Protein AF-A0A925IR02-F1 (afdb_monomer)

Secondary structure (DSSP, 8-state):
----HHHHHHHHHHTTTS-HHHHHHHTT-EEE-TTS-EEE-HHHHHHHHHHHTT--------------S-----S-----TTS-----HHHHHHTTPPTT--EEEEEETTEEEEEE-SSS----HHHHTTS-HHHHHHHHH-PPPHHHHHHHHHHHHHHHTT---HHHHHHHHHHHHHHHHHHHHHHHHHHHHHHTTTT-----

pLDDT: mean 74.61, std 14.13, range [31.5, 94.44]

Solvent-accessible surface area (backbone atoms only — not comparable to full-atom values): 12811 Å² total; per-residue (Å²): 125,60,60,58,45,70,63,39,53,51,52,48,65,78,44,69,87,55,55,70,64,56,50,19,49,74,41,38,29,58,46,72,45,100,84,68,51,79,43,69,40,46,69,64,37,52,52,45,53,37,54,48,69,66,57,79,73,88,66,77,81,68,79,68,66,78,66,70,94,58,84,73,85,64,98,69,86,72,70,42,98,86,70,50,79,80,84,55,71,69,59,42,54,74,71,65,62,58,89,92,67,50,64,46,79,44,82,52,100,90,46,80,44,78,42,74,46,90,72,82,83,81,82,50,83,69,50,68,74,68,49,52,74,66,58,44,52,47,57,64,64,58,70,75,63,68,72,59,53,56,49,47,51,54,48,53,53,37,52,76,65,78,68,61,49,77,69,56,49,53,52,44,50,52,50,50,54,51,49,55,47,51,53,50,49,35,52,50,44,49,53,46,38,54,73,71,60,69,77,78,87,84,86,131

Sequence (204 aa):
MPLHAKDLLELVRQHSGKSVKQLAQLAGYTTTTKTGQKRVKVLAFQSAVLAAKKITFKVKEEETQRSLRGRKADYHIQVQQNGNLLIGATYTRQMGLLPCMEFEIQLRRKTIKLIQVESMSQLHDADVANLNDEELIQLTKSTFNPKEDDRLHELLDKKNTDHLQDEEFAELKILLEEYDKGMLQKSKALAEKHKRGLSQVATA

Structure (mmCIF, N/CA/C/O backbone):
data_AF-A0A925IR02-F1
#
_entry.id   AF-A0A925IR02-F1
#
loop_
_atom_site.group_PDB
_atom_site.id
_atom_site.type_symbol
_atom_site.label_atom_id
_atom_site.label_alt_id
_atom_site.label_comp_id
_atom_site.label_asym_id
_atom_site.label_entity_id
_atom_site.label_seq_id
_atom_site.pdbx_PDB_ins_code
_atom_site.Cartn_x
_atom_site.Cartn_y
_atom_site.Cartn_z
_atom_site.occupancy
_atom_site.B_iso_or_equiv
_atom_site.auth_seq_id
_atom_site.auth_comp_id
_atom_site.auth_asym_id
_atom_site.auth_atom_id
_atom_site.pdbx_PDB_model_num
ATOM 1 N N . MET A 1 1 ? -23.671 -19.069 23.538 1.00 66.38 1 MET A N 1
ATOM 2 C CA . MET A 1 1 ? -24.777 -18.427 22.794 1.00 66.38 1 MET A CA 1
ATOM 3 C C . MET A 1 1 ? -25.302 -17.275 23.648 1.00 66.38 1 MET A C 1
ATOM 5 O O . MET A 1 1 ? -25.305 -17.451 24.862 1.00 66.38 1 MET A O 1
ATOM 9 N N . PRO A 1 2 ? -25.630 -16.101 23.080 1.00 81.69 2 PRO A N 1
ATOM 10 C CA . PRO A 1 2 ? -26.172 -14.983 23.854 1.00 81.69 2 PRO A CA 1
ATOM 11 C C . PRO A 1 2 ? -27.606 -15.263 24.339 1.00 81.69 2 PRO A C 1
ATOM 13 O O . PRO A 1 2 ? -28.351 -15.977 23.672 1.00 81.69 2 PRO A O 1
ATOM 16 N N . LEU A 1 3 ? -27.976 -14.712 25.498 1.00 83.56 3 LEU A N 1
ATOM 17 C CA . LEU A 1 3 ? -29.326 -14.828 26.070 1.00 83.56 3 LEU A CA 1
ATOM 18 C C . LEU A 1 3 ? -30.291 -13.824 25.432 1.00 83.56 3 LEU A C 1
ATOM 20 O O . LEU A 1 3 ? -29.902 -12.699 25.124 1.00 83.56 3 LEU A O 1
ATOM 24 N N . HIS A 1 4 ? -31.563 -14.200 25.296 1.00 82.25 4 HIS A N 1
ATOM 25 C CA . HIS A 1 4 ? -32.578 -13.387 24.626 1.00 82.25 4 HIS A CA 1
ATOM 26 C C . HIS A 1 4 ? -33.870 -13.260 25.448 1.00 82.25 4 HIS A C 1
ATOM 28 O O . HIS A 1 4 ? -34.155 -14.068 26.325 1.00 82.25 4 HIS A O 1
ATOM 34 N N . ALA A 1 5 ? -34.667 -12.232 25.137 1.00 80.75 5 ALA A N 1
ATOM 35 C CA . ALA A 1 5 ? -36.028 -12.038 25.641 1.00 80.75 5 ALA A CA 1
ATOM 36 C C . ALA A 1 5 ? -36.164 -12.152 27.177 1.00 80.75 5 ALA A C 1
ATOM 38 O O . ALA A 1 5 ? -35.591 -11.342 27.907 1.00 80.75 5 ALA A O 1
ATOM 39 N N . LYS A 1 6 ? -36.963 -13.108 27.667 1.00 81.00 6 LYS A N 1
ATOM 40 C CA . LYS A 1 6 ? -37.307 -13.249 29.090 1.00 81.00 6 LYS A CA 1
ATOM 41 C C . LYS A 1 6 ? -36.086 -13.595 29.946 1.00 81.00 6 LYS A C 1
ATOM 43 O O . LYS A 1 6 ? -35.879 -12.944 30.966 1.00 81.00 6 LYS A O 1
ATOM 48 N N . ASP A 1 7 ? -35.235 -14.500 29.472 1.00 84.19 7 ASP A N 1
ATOM 49 C CA . ASP A 1 7 ? -34.036 -14.961 30.187 1.00 84.19 7 ASP A CA 1
ATOM 50 C C . ASP A 1 7 ? -33.027 -13.820 30.387 1.00 84.19 7 ASP A C 1
ATOM 52 O O . ASP A 1 7 ? -32.372 -13.697 31.422 1.00 84.19 7 ASP A O 1
ATOM 56 N N . LEU A 1 8 ? -32.944 -12.919 29.401 1.00 84.94 8 LEU A N 1
ATOM 57 C CA . LEU A 1 8 ? -32.105 -11.727 29.476 1.00 84.94 8 LEU A CA 1
ATOM 58 C C . LEU A 1 8 ? -32.613 -10.738 30.538 1.00 84.94 8 LEU A C 1
ATOM 60 O O . LEU A 1 8 ? -31.815 -10.152 31.270 1.00 84.94 8 LEU A O 1
ATOM 64 N N . LEU A 1 9 ? -33.932 -10.546 30.633 1.00 84.38 9 LEU A N 1
ATOM 65 C CA . LEU A 1 9 ? -34.543 -9.654 31.624 1.00 84.38 9 LEU A CA 1
ATOM 66 C C . LEU A 1 9 ? -34.408 -10.199 33.042 1.00 84.38 9 LEU A C 1
ATOM 68 O O . LEU A 1 9 ? -34.162 -9.426 33.968 1.00 84.38 9 LEU A O 1
ATOM 72 N N . GLU A 1 10 ? -34.544 -11.512 33.206 1.00 87.94 10 GLU A N 1
ATOM 73 C CA . GLU A 1 10 ? -34.362 -12.174 34.490 1.00 87.94 10 GLU A CA 1
ATOM 74 C C . GLU A 1 10 ? -32.921 -12.025 34.988 1.00 87.94 10 GLU A C 1
ATOM 76 O O . GLU A 1 10 ? -32.708 -11.579 36.116 1.00 87.94 10 GLU A O 1
ATOM 81 N N . LEU A 1 11 ? -31.932 -12.254 34.119 1.00 84.19 11 LEU A N 1
ATOM 82 C CA . LEU A 1 11 ? -30.520 -12.066 34.456 1.00 84.19 11 LEU A CA 1
ATOM 83 C C . LEU A 1 11 ? -30.197 -10.609 34.823 1.00 84.19 11 LEU A C 1
ATOM 85 O O . LEU A 1 11 ? -29.484 -10.353 35.793 1.00 84.19 11 LEU A O 1
ATOM 89 N N . VAL A 1 12 ? -30.745 -9.636 34.087 1.00 84.88 12 VAL A N 1
ATOM 90 C CA . VAL A 1 12 ? -30.583 -8.203 34.403 1.00 84.88 12 VAL A CA 1
ATOM 91 C C . VAL A 1 12 ? -31.203 -7.868 35.761 1.00 84.88 12 VAL A C 1
ATOM 93 O O . VAL A 1 12 ? -30.622 -7.098 36.525 1.00 84.88 12 VAL A O 1
ATOM 96 N N . ARG A 1 13 ? -32.359 -8.460 36.087 1.00 84.75 13 ARG A N 1
ATOM 97 C CA . ARG A 1 13 ? -33.044 -8.249 37.367 1.00 84.75 13 ARG A CA 1
ATOM 98 C C . ARG A 1 13 ? -32.274 -8.862 38.537 1.00 84.75 13 ARG A C 1
ATOM 100 O O . ARG A 1 13 ? -32.164 -8.226 39.579 1.00 84.75 13 ARG A O 1
ATOM 107 N N . GLN A 1 14 ? -31.717 -10.058 38.358 1.00 87.38 14 GLN A N 1
ATOM 108 C CA . GLN A 1 14 ? -30.911 -10.749 39.370 1.00 87.38 14 GLN A CA 1
ATOM 109 C C . GLN A 1 14 ? -29.562 -10.058 39.632 1.00 87.38 14 GLN A C 1
ATOM 111 O O . GLN A 1 14 ? -28.937 -10.290 40.667 1.00 87.38 14 GLN A O 1
ATOM 116 N N . HIS A 1 15 ? -29.072 -9.237 38.700 1.00 85.06 15 HIS A N 1
ATOM 117 C CA . HIS A 1 15 ? -27.736 -8.635 38.747 1.00 85.06 15 HIS A CA 1
ATOM 118 C C . HIS A 1 15 ? -27.749 -7.106 38.565 1.00 85.06 15 HIS A C 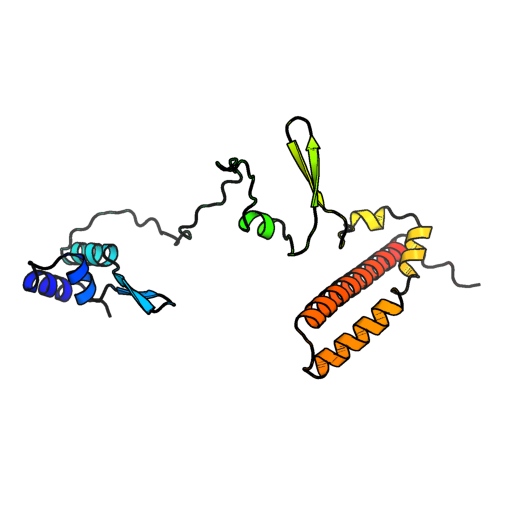1
ATOM 120 O O . HIS A 1 15 ? -26.829 -6.534 37.978 1.00 85.06 15 HIS A O 1
ATOM 126 N N . SER A 1 16 ? -28.764 -6.430 39.107 1.00 74.50 16 SER A N 1
ATOM 127 C CA . SER A 1 16 ? -28.982 -4.980 38.967 1.00 74.50 16 SER A CA 1
ATOM 128 C C . SER A 1 16 ? -27.843 -4.083 39.484 1.00 74.50 16 SER A C 1
ATOM 130 O O . SER A 1 16 ? -27.760 -2.927 39.082 1.00 74.50 16 SER A O 1
ATOM 132 N N . GLY A 1 17 ? -26.942 -4.601 40.328 1.00 79.31 17 GLY A N 1
ATOM 133 C CA . GLY A 1 17 ? -25.765 -3.878 40.833 1.00 79.31 17 GLY A CA 1
ATOM 134 C C . GLY A 1 17 ? -24.505 -3.953 39.956 1.00 79.31 17 GLY A C 1
ATOM 135 O O . GLY A 1 17 ? -23.498 -3.336 40.293 1.00 79.31 17 GLY A O 1
ATOM 136 N N . LYS A 1 18 ? -24.507 -4.721 38.855 1.00 86.38 18 LYS A N 1
ATOM 137 C CA . LYS A 1 18 ? -23.335 -4.872 37.967 1.00 86.38 18 LYS A CA 1
ATOM 138 C C . LYS A 1 18 ? -23.342 -3.832 36.844 1.00 86.38 18 LYS A C 1
ATOM 140 O O . LYS A 1 18 ? -24.391 -3.407 36.368 1.00 86.38 18 LYS A O 1
ATOM 145 N N . SER A 1 19 ? -22.157 -3.467 36.352 1.00 86.62 19 SER A N 1
ATOM 146 C CA . SER A 1 19 ? -22.042 -2.561 35.202 1.00 86.62 19 SER A CA 1
ATOM 147 C C . SER A 1 19 ? -22.614 -3.190 33.924 1.00 86.62 19 SER A C 1
ATOM 149 O O . SER A 1 19 ? -22.556 -4.406 33.721 1.00 86.62 19 SER A O 1
ATOM 151 N N . VAL A 1 20 ? -23.087 -2.350 32.998 1.00 83.81 20 VAL A N 1
ATOM 152 C CA . VAL A 1 20 ? -23.655 -2.783 31.705 1.00 83.81 20 VAL A CA 1
ATOM 153 C C . VAL A 1 20 ? -22.696 -3.700 30.931 1.00 83.81 20 VAL A C 1
ATOM 155 O O . VAL A 1 20 ? -23.118 -4.671 30.306 1.00 83.81 20 VAL A O 1
ATOM 158 N N . LYS A 1 21 ? -21.384 -3.441 31.011 1.00 86.12 21 LYS A N 1
ATOM 159 C CA . LYS A 1 21 ? -20.346 -4.255 30.362 1.00 86.12 21 LYS A CA 1
ATOM 160 C C . LYS A 1 21 ? -20.231 -5.656 30.979 1.00 86.12 21 LYS A C 1
ATOM 162 O O . LYS A 1 21 ? -20.080 -6.626 30.242 1.00 86.12 21 LYS A O 1
ATOM 167 N N . GLN A 1 22 ? -20.325 -5.770 32.304 1.00 85.62 22 GLN A N 1
ATOM 168 C CA . GLN A 1 22 ? -20.287 -7.058 33.008 1.00 85.62 22 GLN A CA 1
ATOM 169 C C . GLN A 1 22 ? -21.554 -7.879 32.749 1.00 85.62 22 GLN A C 1
ATOM 171 O O . GLN A 1 22 ? -21.463 -9.081 32.509 1.00 85.62 22 GLN A O 1
ATOM 176 N N . LEU A 1 23 ? -22.722 -7.232 32.732 1.00 86.19 23 LEU A N 1
ATOM 177 C CA . LEU A 1 23 ? -23.987 -7.878 32.374 1.00 86.19 23 LEU A CA 1
ATOM 178 C C . LEU A 1 23 ? -23.962 -8.415 30.941 1.00 86.19 23 LEU A C 1
ATOM 180 O O . LEU A 1 23 ? -24.310 -9.569 30.715 1.00 86.19 23 LEU A O 1
ATOM 184 N N . ALA A 1 24 ? -23.463 -7.623 29.989 1.00 88.00 24 ALA A N 1
ATOM 185 C CA . ALA A 1 24 ? -23.299 -8.052 28.602 1.00 88.00 24 ALA A CA 1
ATOM 186 C C . ALA A 1 24 ? -22.339 -9.248 28.467 1.00 88.00 24 ALA A C 1
ATOM 188 O O . ALA A 1 24 ? -22.574 -10.148 27.661 1.00 88.00 24 ALA A O 1
ATOM 189 N N . GLN A 1 25 ? -21.272 -9.286 29.270 1.00 87.94 25 GLN A N 1
ATOM 190 C CA . GLN A 1 25 ? -20.338 -10.409 29.295 1.00 87.94 25 GLN A CA 1
ATOM 191 C C . GLN A 1 25 ? -20.984 -11.691 29.842 1.00 87.94 25 GLN A C 1
ATOM 193 O O . GLN A 1 25 ? -20.812 -12.747 29.238 1.00 87.94 25 GLN A O 1
ATOM 198 N N . LEU A 1 26 ? -21.756 -11.594 30.932 1.00 85.25 26 LEU A N 1
ATOM 199 C CA . LEU A 1 26 ? -22.503 -12.720 31.514 1.00 85.25 26 LEU A CA 1
ATOM 200 C C . LEU A 1 26 ? -23.604 -13.225 30.578 1.00 85.25 26 LEU A C 1
ATOM 202 O O . LEU A 1 26 ? -23.779 -14.427 30.424 1.00 85.25 26 LEU A O 1
ATOM 206 N N . ALA A 1 27 ? -24.286 -12.311 29.889 1.00 87.25 27 ALA A N 1
ATOM 207 C CA . ALA A 1 27 ? -25.324 -12.630 28.916 1.00 87.25 27 ALA A CA 1
ATOM 208 C C . ALA A 1 27 ? -24.782 -13.173 27.579 1.00 87.25 27 ALA A C 1
ATOM 210 O O . ALA A 1 27 ? -25.557 -13.405 26.654 1.00 87.25 27 ALA A O 1
ATOM 211 N N . GLY A 1 28 ? -23.463 -13.362 27.442 1.00 87.38 28 GLY A N 1
ATOM 212 C CA . GLY A 1 28 ? -22.852 -13.978 26.263 1.00 87.38 28 GLY A CA 1
ATOM 213 C C . GLY A 1 28 ? -22.650 -13.039 25.070 1.00 87.38 28 GLY A C 1
ATOM 214 O O . GLY A 1 28 ? -22.297 -13.502 23.985 1.00 87.38 28 GLY A O 1
ATOM 215 N N . TYR A 1 29 ? -22.797 -11.722 25.247 1.00 89.25 29 TYR A N 1
ATOM 216 C CA . TYR A 1 29 ? -22.558 -10.713 24.209 1.00 89.25 29 TYR A CA 1
ATOM 217 C C . TYR A 1 29 ? -21.068 -10.400 24.077 1.00 89.25 29 TYR A C 1
ATOM 219 O O . TYR A 1 29 ? -20.617 -9.271 24.281 1.00 89.25 29 TYR A O 1
ATOM 227 N N . THR A 1 30 ? -20.282 -11.412 23.721 1.00 88.12 30 THR A N 1
ATOM 228 C CA . THR A 1 30 ? -18.840 -11.277 23.505 1.00 88.12 30 THR A CA 1
ATOM 229 C C . THR A 1 30 ? -18.420 -11.830 22.150 1.00 88.12 30 THR A C 1
ATOM 231 O O . THR A 1 30 ? -19.107 -12.648 21.544 1.00 88.12 30 THR A O 1
ATOM 234 N N . THR A 1 31 ? -17.292 -11.345 21.647 1.00 86.06 31 THR A N 1
ATOM 235 C CA . THR A 1 31 ? -16.614 -11.887 20.470 1.00 86.06 31 THR A CA 1
ATOM 236 C C . THR A 1 31 ? -15.141 -12.037 20.750 1.00 86.06 31 THR A C 1
ATOM 238 O O . THR A 1 31 ? -14.526 -11.132 21.317 1.00 86.06 31 THR A O 1
ATOM 241 N N . THR A 1 32 ? -14.578 -13.141 20.286 1.00 84.69 32 THR A N 1
ATOM 242 C CA . THR A 1 32 ? -13.144 -13.405 20.332 1.00 84.69 32 THR A CA 1
ATOM 243 C C . THR A 1 32 ? -12.515 -12.905 19.035 1.00 84.69 32 THR A C 1
ATOM 245 O O . THR A 1 32 ? -12.986 -13.240 17.947 1.00 84.69 32 THR A O 1
ATOM 248 N N . THR A 1 33 ? -11.493 -12.055 19.125 1.00 79.12 33 THR A N 1
ATOM 249 C CA . THR A 1 33 ? -10.688 -11.672 17.955 1.00 79.12 33 THR A CA 1
ATOM 250 C C . THR A 1 33 ? -9.737 -12.804 17.567 1.00 79.12 33 THR A C 1
ATOM 252 O O . THR A 1 33 ? -9.462 -13.691 18.369 1.00 79.12 33 THR A O 1
ATOM 255 N N . LYS A 1 34 ? -9.160 -12.743 16.359 1.00 77.75 34 LYS A N 1
ATOM 256 C CA . LYS A 1 34 ? -8.105 -13.679 15.918 1.00 77.75 34 LYS A CA 1
ATOM 257 C C . LYS A 1 34 ? -6.895 -13.722 16.872 1.00 77.75 34 LYS A C 1
ATOM 259 O O . LYS A 1 34 ? -6.210 -14.727 16.944 1.00 77.75 34 LYS A O 1
ATOM 264 N N . THR A 1 35 ? -6.675 -12.648 17.633 1.00 76.50 35 THR A N 1
ATOM 265 C CA . THR A 1 35 ? -5.625 -12.506 18.657 1.00 76.50 35 THR A CA 1
ATOM 266 C C . THR A 1 35 ? -6.037 -12.993 20.055 1.00 76.50 35 THR A C 1
ATOM 268 O O . THR A 1 35 ? -5.331 -12.736 21.023 1.00 76.50 35 THR A O 1
ATOM 271 N N . GLY A 1 36 ? -7.206 -13.625 20.208 1.00 80.50 36 GLY A N 1
ATOM 272 C CA . GLY A 1 36 ? -7.684 -14.159 21.491 1.00 80.50 36 GLY A CA 1
ATOM 273 C C . GLY A 1 36 ? -8.273 -13.125 22.462 1.00 80.50 36 GLY A C 1
ATOM 274 O O . GLY A 1 36 ? -8.778 -13.494 23.522 1.00 80.50 36 GLY A O 1
ATOM 275 N N . GLN A 1 37 ? -8.284 -11.833 22.118 1.00 80.88 37 GLN A N 1
ATOM 276 C CA . GLN A 1 37 ? -8.867 -10.801 22.978 1.00 80.88 37 GLN A CA 1
ATOM 277 C C . GLN A 1 37 ? -10.402 -10.866 22.965 1.00 80.88 37 GLN A C 1
ATOM 279 O O . GLN A 1 37 ? -11.045 -10.821 21.910 1.00 80.88 37 GLN A O 1
ATOM 284 N N . LYS A 1 38 ? -11.008 -10.918 24.158 1.00 83.62 38 LYS A N 1
ATOM 285 C CA . LYS A 1 38 ? -12.467 -10.880 24.333 1.00 83.62 38 LYS A CA 1
ATOM 286 C C . LYS A 1 38 ? -12.977 -9.442 24.247 1.00 83.62 38 LYS A C 1
ATOM 288 O O . LYS A 1 38 ? -12.695 -8.614 25.109 1.00 83.62 38 LYS A O 1
ATOM 293 N N . ARG A 1 39 ? -13.782 -9.150 23.224 1.00 85.06 39 ARG A N 1
ATOM 294 C CA . ARG A 1 39 ? -14.503 -7.877 23.071 1.00 85.06 39 ARG A CA 1
ATOM 295 C C . ARG A 1 39 ? -15.959 -8.050 23.471 1.00 85.06 39 ARG A C 1
ATOM 297 O O . ARG A 1 39 ? -16.609 -8.989 23.026 1.00 85.06 39 ARG A O 1
ATOM 304 N N . VAL A 1 40 ? -16.478 -7.131 24.278 1.00 88.38 40 VAL A N 1
ATOM 305 C CA . VAL A 1 40 ? -17.884 -7.136 24.705 1.00 88.38 40 VAL A CA 1
ATOM 306 C C . VAL A 1 40 ? -18.711 -6.281 23.744 1.00 88.38 40 VAL A C 1
ATOM 308 O O . VAL A 1 40 ? -18.396 -5.114 23.514 1.00 88.38 40 VAL A O 1
ATOM 311 N N . LYS A 1 41 ? -19.787 -6.843 23.193 1.00 88.56 41 LYS A N 1
ATOM 312 C CA . LYS A 1 41 ? -20.740 -6.163 22.306 1.00 88.56 41 LYS A CA 1
ATOM 313 C C . LYS A 1 41 ? -21.835 -5.465 23.122 1.00 88.56 41 LYS A C 1
ATOM 315 O O . LYS A 1 41 ? -22.991 -5.877 23.105 1.00 88.56 41 LYS A O 1
ATOM 320 N N . VAL A 1 42 ? -21.469 -4.391 23.824 1.00 85.50 42 VAL A N 1
ATOM 321 C CA . VAL A 1 42 ? -22.376 -3.658 24.734 1.00 85.50 42 VAL A CA 1
ATOM 322 C C . VAL A 1 42 ? -23.633 -3.142 24.021 1.00 85.50 42 VAL A C 1
ATOM 324 O O . VAL A 1 42 ? -24.733 -3.301 24.539 1.00 85.50 42 VAL A O 1
ATOM 327 N N . LEU A 1 43 ? -23.490 -2.601 22.807 1.00 86.12 43 LEU A N 1
ATOM 328 C CA . LEU A 1 43 ? -24.620 -2.072 22.036 1.00 86.12 43 LEU A CA 1
ATOM 329 C C . LEU A 1 43 ? -25.636 -3.165 21.656 1.00 86.12 43 LEU A C 1
ATOM 331 O O . LEU A 1 43 ? -26.838 -2.946 21.746 1.00 86.12 43 LEU A O 1
ATOM 335 N N . ALA A 1 44 ? -25.153 -4.357 21.287 1.00 84.50 44 ALA A N 1
ATOM 336 C CA . ALA A 1 44 ? -26.013 -5.492 20.942 1.00 84.50 44 ALA A CA 1
ATOM 337 C C . ALA A 1 44 ? -26.750 -6.059 22.167 1.00 84.50 44 ALA A C 1
ATOM 339 O O . ALA A 1 44 ? -27.873 -6.540 22.048 1.00 84.50 44 ALA A O 1
ATOM 340 N N . PHE A 1 45 ? -26.129 -5.991 23.347 1.00 88.88 45 PHE A N 1
ATOM 341 C CA . PHE A 1 45 ? -26.792 -6.326 24.606 1.00 88.88 45 PHE A CA 1
ATOM 342 C C . PHE A 1 45 ? -27.898 -5.315 24.934 1.00 88.88 45 PHE A C 1
ATOM 344 O O . PHE A 1 45 ? -29.025 -5.704 25.228 1.00 88.88 45 PHE A O 1
ATOM 351 N N . GLN A 1 46 ? -27.609 -4.014 24.838 1.00 85.56 46 GLN A N 1
ATOM 352 C CA . GLN A 1 46 ? -28.589 -2.961 25.114 1.00 85.56 46 GLN A CA 1
ATOM 353 C C . GLN A 1 46 ? -29.791 -3.026 24.165 1.00 85.56 46 GLN A C 1
ATOM 355 O O . GLN A 1 46 ? -30.927 -2.943 24.630 1.00 85.56 46 GLN A O 1
ATOM 360 N N . SER A 1 47 ? -29.571 -3.239 22.863 1.00 84.38 47 SER A N 1
ATOM 361 C CA . SER A 1 47 ? -30.670 -3.402 21.904 1.00 84.38 47 SER A CA 1
ATOM 362 C C . SER A 1 47 ? -31.531 -4.627 22.217 1.00 84.38 47 SER A C 1
ATOM 364 O O . SER A 1 47 ? -32.755 -4.546 22.145 1.00 84.38 47 SER A O 1
ATOM 366 N N . ALA A 1 48 ? -30.924 -5.736 22.645 1.00 86.06 48 ALA A N 1
ATOM 367 C CA . ALA A 1 48 ? -31.658 -6.929 23.044 1.00 86.06 48 ALA A CA 1
ATOM 368 C C . ALA A 1 48 ? -32.485 -6.726 24.324 1.00 86.06 48 ALA A C 1
ATOM 370 O O . ALA A 1 48 ? -33.611 -7.214 24.399 1.00 86.06 48 ALA A O 1
ATOM 371 N N . VAL A 1 49 ? -31.978 -5.968 25.305 1.00 85.56 49 VAL A N 1
ATOM 372 C CA . VAL A 1 49 ? -32.749 -5.591 26.505 1.00 85.56 49 VAL A CA 1
ATOM 373 C C . VAL A 1 49 ? -33.933 -4.691 26.135 1.00 85.56 49 VAL A C 1
ATOM 375 O O . VAL A 1 49 ? -35.031 -4.885 26.654 1.00 85.56 49 VAL A O 1
ATOM 378 N N . LEU A 1 50 ? -33.742 -3.731 25.225 1.00 85.19 50 LEU A N 1
ATOM 379 C CA . LEU A 1 50 ? -34.818 -2.858 24.737 1.00 85.19 50 LEU A CA 1
ATOM 380 C C . LEU A 1 50 ? -35.898 -3.648 23.985 1.00 85.19 50 LEU A C 1
ATOM 382 O O . LEU A 1 50 ? -37.087 -3.481 24.265 1.00 85.19 50 LEU A O 1
ATOM 386 N N . ALA A 1 51 ? -35.485 -4.563 23.103 1.00 82.56 51 ALA A N 1
ATOM 387 C CA . ALA A 1 51 ? -36.384 -5.460 22.384 1.00 82.56 51 ALA A CA 1
ATOM 388 C C . ALA A 1 51 ? -37.167 -6.371 23.345 1.00 82.56 51 ALA A C 1
ATOM 390 O O . ALA A 1 51 ? -38.382 -6.515 23.215 1.00 82.56 51 ALA A O 1
ATOM 391 N N . ALA A 1 52 ? -36.500 -6.924 24.363 1.00 82.94 52 ALA A N 1
ATOM 392 C CA . ALA A 1 52 ? -37.138 -7.753 25.384 1.00 82.94 52 ALA A CA 1
ATOM 393 C C . ALA A 1 52 ? -38.179 -6.978 26.211 1.00 82.94 52 ALA A C 1
ATOM 395 O O . ALA A 1 52 ? -39.222 -7.529 26.563 1.00 82.94 52 ALA A O 1
ATOM 396 N N . LYS A 1 53 ? -37.939 -5.686 26.475 1.00 82.06 53 LYS A N 1
ATOM 397 C CA . LYS A 1 53 ? -38.899 -4.786 27.139 1.00 82.06 53 LYS A CA 1
ATOM 398 C C . LYS A 1 53 ? -40.053 -4.333 26.235 1.00 82.06 53 LYS A C 1
ATOM 400 O O . LYS A 1 53 ? -40.877 -3.544 26.687 1.00 82.06 53 LYS A O 1
ATOM 405 N N . LYS A 1 54 ? -40.131 -4.814 24.987 1.00 74.81 54 LYS A N 1
ATOM 406 C CA . LYS A 1 54 ? -41.115 -4.391 23.973 1.00 74.81 54 LYS A CA 1
ATOM 407 C C . LYS A 1 54 ? -41.113 -2.876 23.721 1.00 74.81 54 LYS A C 1
ATOM 409 O O . LYS A 1 54 ? -42.121 -2.317 23.304 1.00 74.81 54 LYS A O 1
ATOM 414 N N . ILE A 1 55 ? -39.983 -2.207 23.961 1.00 66.94 55 ILE A N 1
ATOM 415 C CA . ILE A 1 55 ? -39.819 -0.791 23.626 1.00 66.94 55 ILE A CA 1
ATOM 416 C C . ILE A 1 55 ? -39.424 -0.745 22.153 1.00 66.94 55 ILE A C 1
ATOM 418 O O . ILE A 1 55 ? -38.254 -0.883 21.795 1.00 66.94 55 ILE A O 1
ATOM 422 N N . THR A 1 56 ? -40.425 -0.640 21.283 1.00 53.78 56 THR A N 1
ATOM 423 C CA . THR A 1 56 ? -40.222 -0.580 19.837 1.00 53.78 56 THR A CA 1
ATOM 424 C C . THR A 1 56 ? -39.881 0.852 19.444 1.00 53.78 56 THR A C 1
ATOM 426 O O . THR A 1 56 ? -40.756 1.709 19.339 1.00 53.78 56 THR A O 1
ATOM 429 N N . PHE A 1 57 ? -38.604 1.131 19.199 1.00 56.38 57 PHE A N 1
ATOM 430 C CA . PHE A 1 57 ? -38.248 2.298 18.403 1.00 56.38 57 PHE A CA 1
ATOM 431 C C . PHE A 1 57 ? -38.507 1.931 16.943 1.00 56.38 57 PHE A C 1
ATOM 433 O O . PHE A 1 57 ? -37.891 0.996 16.434 1.00 56.38 57 PHE A O 1
ATOM 440 N N . LYS A 1 58 ? -39.427 2.637 16.271 1.00 48.31 58 LYS A N 1
ATOM 441 C CA . LYS A 1 58 ? -39.563 2.590 14.807 1.00 48.31 58 LYS A CA 1
ATOM 442 C C . LYS A 1 58 ? -38.329 3.246 14.184 1.00 48.31 58 LYS A C 1
ATOM 444 O O . LYS A 1 58 ? -38.394 4.354 13.663 1.00 48.31 58 LYS A O 1
ATOM 449 N N . VAL A 1 59 ? -37.182 2.589 14.291 1.00 51.78 59 VAL A N 1
ATOM 450 C CA . VAL A 1 59 ? -36.047 2.883 13.429 1.00 51.78 59 VAL A CA 1
ATOM 451 C C . VAL A 1 59 ? -36.437 2.250 12.106 1.00 51.78 59 VAL A C 1
ATOM 453 O O . VAL A 1 59 ? -36.649 1.040 12.058 1.00 51.78 59 VAL A O 1
ATOM 456 N N . LYS A 1 60 ? -36.647 3.070 11.069 1.00 47.88 60 LYS A N 1
ATOM 457 C CA . LYS A 1 60 ? -36.740 2.563 9.699 1.00 47.88 60 LYS A CA 1
ATOM 458 C C . LYS A 1 60 ? -35.582 1.588 9.535 1.00 47.88 60 LYS A C 1
ATOM 460 O O . LYS A 1 60 ? -34.441 1.969 9.787 1.00 47.88 60 LYS A O 1
ATOM 465 N N . GLU A 1 61 ? -35.892 0.343 9.202 1.00 47.03 61 GLU A N 1
ATOM 466 C CA . GLU A 1 61 ? -34.904 -0.622 8.747 1.00 47.03 61 GLU A CA 1
ATOM 467 C C . GLU A 1 61 ? -34.353 -0.076 7.430 1.00 47.03 61 GLU A C 1
ATOM 469 O O . GLU A 1 61 ? -34.763 -0.457 6.341 1.00 47.03 61 GLU A O 1
ATOM 474 N N . GLU A 1 62 ? -33.453 0.900 7.519 1.00 44.44 62 GLU A N 1
ATOM 475 C CA . GLU A 1 62 ? -32.440 1.035 6.502 1.00 44.44 62 GLU A CA 1
ATOM 476 C C . GLU A 1 62 ? -31.676 -0.266 6.611 1.00 44.44 62 GLU A C 1
ATOM 478 O O . GLU A 1 62 ? -30.987 -0.510 7.610 1.00 44.44 62 GLU A O 1
ATOM 483 N N . GLU A 1 63 ? -31.899 -1.134 5.623 1.00 41.84 63 GLU A N 1
ATOM 484 C CA . GLU A 1 63 ? -31.006 -2.215 5.272 1.00 41.84 63 GLU A CA 1
ATOM 485 C C . GLU A 1 63 ? -29.606 -1.637 5.331 1.00 41.84 63 GLU A C 1
ATOM 487 O O . GLU A 1 63 ? -29.079 -1.050 4.386 1.00 41.84 63 GLU A O 1
ATOM 492 N N . THR A 1 64 ? -28.989 -1.781 6.496 1.00 43.19 64 THR A N 1
ATOM 493 C CA . THR A 1 64 ? -27.579 -1.562 6.648 1.00 43.19 64 THR A CA 1
ATOM 494 C C . THR A 1 64 ? -27.013 -2.813 6.006 1.00 43.19 64 THR A C 1
ATOM 496 O O . THR A 1 64 ? -26.557 -3.742 6.678 1.00 43.19 64 THR A O 1
ATOM 499 N N . GLN A 1 65 ? -27.034 -2.829 4.661 1.00 44.09 65 GLN A N 1
ATOM 500 C CA . GLN A 1 65 ? -25.892 -3.292 3.907 1.00 44.09 65 GLN A CA 1
ATOM 501 C C . GLN A 1 65 ? -24.729 -2.856 4.762 1.00 44.09 65 GLN A C 1
ATOM 503 O O . GLN A 1 65 ? -24.608 -1.671 5.082 1.00 44.09 65 GLN A O 1
ATOM 508 N N . ARG A 1 66 ? -24.009 -3.840 5.296 1.00 48.31 66 ARG A N 1
ATOM 509 C CA . ARG A 1 66 ? -22.814 -3.622 6.088 1.00 48.31 66 ARG A CA 1
ATOM 510 C C . ARG A 1 66 ? -21.847 -2.926 5.145 1.00 48.31 66 ARG A C 1
ATOM 512 O O . ARG A 1 66 ? -20.955 -3.567 4.603 1.00 48.31 66 ARG A O 1
ATOM 519 N N . SER A 1 67 ? -22.064 -1.635 4.900 1.00 47.91 67 SER A N 1
ATOM 520 C CA . SER A 1 67 ? -21.132 -0.745 4.271 1.00 47.91 67 SER A CA 1
ATOM 521 C C . SER A 1 67 ? -19.967 -0.900 5.202 1.00 47.91 67 SER A C 1
ATOM 523 O O . SER A 1 67 ? -20.062 -0.540 6.384 1.00 47.91 67 SER A O 1
ATOM 525 N N . LEU A 1 68 ? -18.959 -1.623 4.720 1.00 52.84 68 LEU A N 1
ATOM 526 C CA . LEU A 1 68 ? -17.689 -1.756 5.384 1.00 52.84 68 LEU A CA 1
ATOM 527 C C . LEU A 1 68 ? -17.428 -0.390 5.989 1.00 52.84 68 LEU A C 1
ATOM 529 O O . LEU A 1 68 ? -17.399 0.603 5.264 1.00 52.84 68 LEU A O 1
ATOM 533 N N . ARG A 1 69 ? -17.405 -0.337 7.324 1.00 53.28 69 ARG A N 1
ATOM 534 C CA . ARG A 1 69 ? -17.164 0.870 8.115 1.00 53.28 69 ARG A CA 1
ATOM 535 C C . ARG A 1 69 ? -15.696 1.248 7.923 1.00 53.28 69 ARG A C 1
ATOM 537 O O . ARG A 1 69 ? -14.893 1.229 8.847 1.00 53.28 69 ARG A O 1
ATOM 544 N N . GLY A 1 70 ? -15.336 1.452 6.673 1.00 59.12 70 GLY A N 1
ATOM 545 C CA . GLY A 1 70 ? -14.079 1.913 6.170 1.00 59.12 70 GLY A CA 1
ATOM 546 C C . GLY A 1 70 ? -14.318 3.339 5.731 1.00 59.12 70 GLY A C 1
ATOM 547 O O . GLY A 1 70 ? -15.357 3.679 5.164 1.00 59.12 70 GLY A O 1
ATOM 548 N N . ARG A 1 71 ? -13.345 4.181 6.041 1.00 62.09 71 ARG A N 1
ATOM 549 C CA . ARG A 1 71 ? -13.230 5.486 5.411 1.00 62.09 71 ARG A CA 1
ATOM 550 C C . ARG A 1 71 ? -13.173 5.219 3.907 1.00 62.09 71 ARG A C 1
ATOM 552 O O . ARG A 1 71 ? -12.349 4.411 3.475 1.00 62.09 71 ARG A O 1
ATOM 559 N N . LYS A 1 72 ? -14.075 5.821 3.132 1.00 63.50 72 LYS A N 1
ATOM 560 C CA . LYS A 1 72 ? -13.856 5.908 1.688 1.00 63.50 72 LYS A CA 1
ATOM 561 C C . LYS A 1 72 ? -12.562 6.698 1.497 1.00 63.50 72 LYS A C 1
ATOM 563 O O . LYS A 1 72 ? -12.255 7.568 2.312 1.00 63.50 72 LYS A O 1
ATOM 568 N N . ALA A 1 73 ? -11.764 6.326 0.503 1.00 59.84 73 ALA A N 1
ATOM 569 C CA . ALA A 1 73 ? -10.583 7.106 0.183 1.00 59.84 73 ALA A CA 1
ATOM 570 C C . ALA A 1 73 ? -11.064 8.452 -0.363 1.00 59.84 73 ALA A C 1
ATOM 572 O O . ALA A 1 73 ? -11.547 8.532 -1.491 1.00 59.84 73 ALA A O 1
ATOM 573 N N . ASP A 1 74 ? -10.986 9.486 0.464 1.00 70.44 74 ASP A N 1
ATOM 574 C CA . ASP A 1 74 ? -11.064 10.853 -0.018 1.00 70.44 74 ASP A CA 1
ATOM 575 C C . ASP A 1 74 ? -9.738 11.094 -0.738 1.00 70.44 74 ASP A C 1
ATOM 577 O O . ASP A 1 74 ? -8.691 11.044 -0.097 1.00 70.44 74 ASP A O 1
ATOM 581 N N . TYR A 1 75 ? -9.754 11.302 -2.060 1.00 81.88 75 TYR A N 1
ATOM 582 C CA . TYR A 1 75 ? -8.560 11.494 -2.908 1.00 81.88 75 TYR A CA 1
ATOM 583 C C . TYR A 1 75 ? -7.827 12.828 -2.635 1.00 81.88 75 TYR A C 1
ATOM 585 O O . TYR A 1 75 ? -7.242 13.442 -3.524 1.00 81.88 75 TYR A O 1
ATOM 593 N N . HIS A 1 76 ? -7.864 13.286 -1.387 1.00 85.75 76 HIS A N 1
ATOM 594 C CA . HIS A 1 76 ? -7.22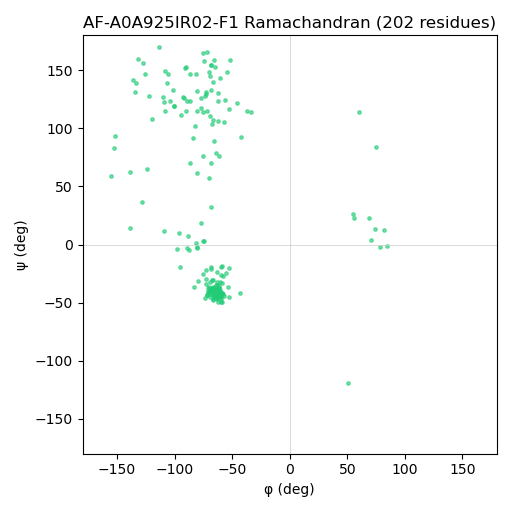1 14.472 -0.866 1.00 85.75 76 HIS A CA 1
ATOM 595 C C . HIS A 1 76 ? -6.298 14.068 0.279 1.00 85.75 76 HIS A C 1
ATOM 597 O O . HIS A 1 76 ? -6.705 13.409 1.236 1.00 85.75 76 HIS A O 1
ATOM 603 N N . ILE A 1 77 ? -5.044 14.499 0.193 1.00 87.38 77 ILE A N 1
ATOM 604 C CA . ILE A 1 77 ? -4.047 14.319 1.246 1.00 87.38 77 ILE A CA 1
ATOM 605 C C . ILE A 1 77 ? -3.459 15.678 1.618 1.00 87.38 77 ILE A C 1
ATOM 607 O O . ILE A 1 77 ? -3.345 16.570 0.778 1.00 87.38 77 ILE A O 1
ATOM 611 N N . GLN A 1 78 ? -3.109 15.841 2.891 1.00 90.19 78 GLN A N 1
ATOM 612 C CA . GLN A 1 78 ? -2.435 17.030 3.405 1.00 90.19 78 GLN A CA 1
ATOM 613 C C . GLN A 1 78 ? -0.985 16.693 3.742 1.00 90.19 78 GLN A C 1
ATOM 615 O O . GLN A 1 78 ? -0.676 15.562 4.126 1.00 90.19 78 GLN A O 1
ATOM 620 N N . VAL A 1 79 ? -0.107 17.686 3.606 1.00 91.50 79 VAL A N 1
ATOM 621 C CA . VAL A 1 79 ? 1.285 17.582 4.050 1.00 91.50 79 VAL A CA 1
ATOM 622 C C . VAL A 1 79 ? 1.294 17.365 5.562 1.00 91.50 79 VAL A C 1
ATOM 624 O O . VAL A 1 79 ? 0.596 18.055 6.306 1.00 91.50 79 VAL A O 1
ATOM 627 N N . GLN A 1 80 ? 2.048 16.369 6.011 1.00 93.50 80 GLN A N 1
ATOM 628 C CA . GLN A 1 80 ? 2.151 16.028 7.425 1.00 93.50 80 GLN A CA 1
ATOM 629 C C . GLN A 1 80 ? 2.961 17.086 8.193 1.00 93.50 80 GLN A C 1
ATOM 631 O O . GLN A 1 80 ? 3.683 17.888 7.605 1.00 93.50 80 GLN A O 1
ATOM 636 N N . GLN A 1 81 ? 2.895 17.066 9.529 1.00 94.44 81 GLN A N 1
ATOM 637 C CA . GLN A 1 81 ? 3.644 18.008 10.381 1.00 94.44 81 GLN A CA 1
ATOM 638 C C . GLN A 1 81 ? 5.166 17.955 10.167 1.00 94.44 81 GLN A C 1
ATOM 640 O O . GLN A 1 81 ? 5.850 18.948 10.381 1.00 94.44 81 GLN A O 1
ATOM 645 N N . ASN A 1 82 ? 5.691 16.810 9.731 1.00 94.00 82 ASN A N 1
ATOM 646 C CA . ASN A 1 82 ? 7.104 16.616 9.396 1.00 94.00 82 ASN A CA 1
ATOM 647 C C . ASN A 1 82 ? 7.477 17.112 7.982 1.00 94.00 82 ASN A C 1
ATOM 649 O O . ASN A 1 82 ? 8.619 16.939 7.574 1.00 94.00 82 ASN A O 1
ATOM 653 N N . GLY A 1 83 ? 6.534 17.681 7.223 1.00 92.88 83 GLY A N 1
ATOM 654 C CA . GLY A 1 83 ? 6.755 18.158 5.856 1.00 92.88 83 GLY A CA 1
ATOM 655 C C . GLY A 1 83 ? 6.628 17.090 4.765 1.00 92.88 83 GLY A C 1
ATOM 656 O O . GLY A 1 83 ? 6.733 17.424 3.587 1.00 92.88 83 GLY A O 1
ATOM 657 N N . ASN A 1 84 ? 6.359 15.828 5.113 1.00 92.56 84 ASN A N 1
ATOM 658 C CA . ASN A 1 84 ? 6.281 14.739 4.140 1.00 92.56 84 ASN A CA 1
ATOM 659 C C . ASN A 1 84 ? 4.883 14.604 3.519 1.00 92.56 84 ASN A C 1
ATOM 661 O O . ASN A 1 84 ? 3.854 14.794 4.177 1.00 92.56 84 ASN A O 1
ATOM 665 N N . LEU A 1 85 ? 4.856 14.201 2.246 1.00 91.25 85 LEU A N 1
ATOM 666 C CA . LEU A 1 85 ? 3.651 13.816 1.516 1.00 91.25 85 LEU A CA 1
ATOM 667 C C . LEU A 1 85 ? 3.664 12.299 1.299 1.00 91.25 85 LEU A C 1
ATOM 669 O O . LEU A 1 85 ? 4.530 11.781 0.600 1.00 91.25 85 LEU A O 1
ATOM 673 N N . LEU A 1 86 ? 2.716 11.584 1.907 1.00 90.00 86 LEU A N 1
ATOM 674 C CA . LEU A 1 86 ? 2.657 10.121 1.856 1.00 90.00 86 LEU A CA 1
ATOM 675 C C . LEU A 1 86 ? 1.470 9.653 1.012 1.00 90.00 86 LEU A C 1
ATOM 677 O O . LEU A 1 86 ? 0.323 10.012 1.289 1.00 90.00 86 LEU A O 1
ATOM 681 N N . ILE A 1 87 ? 1.739 8.799 0.023 1.00 89.25 87 ILE A N 1
ATOM 682 C CA . ILE A 1 87 ? 0.709 8.129 -0.778 1.00 89.25 87 ILE A CA 1
ATOM 683 C C . ILE A 1 87 ? 0.357 6.800 -0.103 1.00 89.25 87 ILE A C 1
ATOM 685 O O . ILE A 1 87 ? 1.188 5.905 0.024 1.00 89.25 87 ILE A O 1
ATOM 689 N N . GLY A 1 88 ? -0.884 6.676 0.369 1.00 86.44 88 GLY A N 1
ATOM 690 C CA . GLY A 1 88 ? -1.363 5.458 1.022 1.00 86.44 88 GLY A CA 1
ATOM 691 C C . GLY A 1 88 ? -1.501 4.267 0.064 1.00 86.44 88 GLY A C 1
ATOM 692 O O . GLY A 1 88 ? -1.779 4.432 -1.124 1.00 86.44 88 GLY A O 1
ATOM 693 N N . ALA A 1 89 ? -1.411 3.053 0.618 1.00 84.25 89 ALA A N 1
ATOM 694 C CA . ALA A 1 89 ? -1.488 1.792 -0.131 1.00 84.25 89 ALA A CA 1
ATOM 695 C C . ALA A 1 89 ? -2.808 1.579 -0.900 1.00 84.25 89 ALA A C 1
ATOM 697 O O . ALA A 1 89 ? -2.883 0.752 -1.804 1.00 84.25 89 ALA A O 1
ATOM 698 N N . THR A 1 90 ? -3.870 2.300 -0.537 1.00 83.75 90 THR A N 1
ATOM 699 C CA . THR A 1 90 ? -5.143 2.270 -1.264 1.00 83.75 90 THR A CA 1
ATOM 700 C C . THR A 1 90 ? -4.996 2.824 -2.677 1.00 83.75 90 THR A C 1
ATOM 702 O O . THR A 1 90 ? -5.513 2.223 -3.613 1.00 83.75 90 THR A O 1
ATOM 705 N N . TYR A 1 91 ? -4.257 3.925 -2.836 1.00 86.62 91 TYR A N 1
ATOM 706 C CA . TYR A 1 91 ? -4.060 4.574 -4.132 1.00 86.62 91 TYR A CA 1
ATOM 707 C C . TYR A 1 91 ? -3.116 3.765 -5.013 1.00 86.62 91 TYR A C 1
ATOM 709 O O . TYR A 1 91 ? -3.428 3.506 -6.170 1.00 86.62 91 TYR A O 1
ATOM 717 N N . THR A 1 92 ? -1.992 3.309 -4.453 1.00 87.31 92 THR A N 1
ATOM 718 C CA . THR A 1 92 ? -1.008 2.523 -5.208 1.00 87.31 92 THR A CA 1
ATOM 719 C C . THR A 1 92 ? -1.595 1.194 -5.683 1.00 87.31 92 THR A C 1
ATOM 721 O O . THR A 1 92 ? -1.395 0.827 -6.835 1.00 87.31 92 THR A O 1
ATOM 724 N N . ARG A 1 93 ? -2.417 0.522 -4.862 1.00 83.69 93 ARG A N 1
ATOM 725 C CA . ARG A 1 93 ? -3.124 -0.704 -5.269 1.00 83.69 93 ARG A CA 1
ATOM 726 C C . ARG A 1 93 ? -4.163 -0.455 -6.361 1.00 83.69 93 ARG A C 1
ATOM 728 O O . ARG A 1 93 ? -4.278 -1.266 -7.269 1.00 83.69 93 ARG A O 1
ATOM 735 N N . GLN A 1 94 ? -4.919 0.640 -6.278 1.00 81.62 94 GLN A N 1
ATOM 736 C CA . GLN A 1 94 ? -5.908 0.990 -7.303 1.00 81.62 94 GLN A CA 1
ATOM 737 C C . GLN A 1 94 ? -5.248 1.360 -8.639 1.00 81.62 94 GLN A C 1
ATOM 739 O O . GLN A 1 94 ? -5.819 1.090 -9.688 1.00 81.62 94 GLN A O 1
ATOM 744 N N . MET A 1 95 ? -4.041 1.929 -8.595 1.00 82.88 95 MET A N 1
ATOM 745 C CA . MET A 1 95 ? -3.205 2.183 -9.772 1.00 82.88 95 MET A CA 1
ATOM 746 C C . MET A 1 95 ? -2.437 0.944 -10.261 1.00 82.88 95 MET A C 1
ATOM 748 O O . MET A 1 95 ? -1.735 1.038 -11.259 1.00 82.88 95 MET A O 1
ATOM 752 N N . GLY A 1 96 ? -2.543 -0.205 -9.582 1.00 81.50 96 GLY A N 1
ATOM 753 C CA . GLY A 1 96 ? -1.846 -1.431 -9.978 1.00 81.50 96 GLY A CA 1
ATOM 754 C C . GLY A 1 96 ? -0.326 -1.373 -9.809 1.00 81.50 96 GLY A C 1
ATOM 755 O O . GLY A 1 96 ? 0.381 -2.119 -10.476 1.00 81.50 96 GLY A O 1
ATOM 756 N N . LEU A 1 97 ? 0.183 -0.501 -8.932 1.00 84.62 97 LEU A N 1
ATOM 757 C CA . LEU A 1 97 ? 1.620 -0.375 -8.713 1.00 84.62 97 LEU A CA 1
ATOM 758 C C . LEU A 1 97 ? 2.163 -1.580 -7.939 1.00 84.62 97 LEU A C 1
ATOM 760 O O . LEU A 1 97 ? 1.628 -1.959 -6.890 1.00 84.62 97 LEU A O 1
ATOM 764 N N . LEU A 1 98 ? 3.247 -2.150 -8.451 1.00 80.94 98 LEU A N 1
ATOM 765 C CA . LEU A 1 98 ? 3.994 -3.245 -7.857 1.00 80.94 98 LEU A CA 1
ATOM 766 C C . LEU A 1 98 ? 5.107 -2.716 -6.933 1.00 80.94 98 LEU A C 1
ATOM 768 O O . LEU A 1 98 ? 5.610 -1.604 -7.122 1.00 80.94 98 LEU A O 1
ATOM 772 N N . PRO A 1 99 ? 5.510 -3.496 -5.915 1.00 81.50 99 PRO A N 1
ATOM 773 C CA . PRO A 1 99 ? 6.743 -3.236 -5.181 1.00 81.50 99 PRO A CA 1
ATOM 774 C C . PRO A 1 99 ? 7.940 -3.156 -6.137 1.00 81.50 99 PRO A C 1
ATOM 776 O O . PRO A 1 99 ? 7.949 -3.832 -7.160 1.00 81.50 99 PRO A O 1
ATOM 779 N N . CYS A 1 100 ? 8.938 -2.343 -5.788 1.00 82.19 100 CYS A N 1
ATOM 780 C CA . CYS A 1 100 ? 10.141 -2.090 -6.595 1.00 82.19 100 CYS A CA 1
ATOM 781 C C . CYS A 1 100 ? 9.927 -1.271 -7.881 1.00 82.19 100 CYS A C 1
ATOM 783 O O . CYS A 1 100 ? 10.891 -1.033 -8.597 1.00 82.19 100 CYS A O 1
ATOM 785 N N . MET A 1 101 ? 8.712 -0.783 -8.158 1.00 82.69 101 MET A N 1
ATOM 786 C CA . MET A 1 101 ? 8.520 0.218 -9.210 1.00 82.69 101 MET A CA 1
ATOM 787 C C . MET A 1 101 ? 9.143 1.556 -8.810 1.00 82.69 101 MET A C 1
ATOM 789 O O . MET A 1 101 ? 8.896 2.064 -7.711 1.00 82.69 101 MET A O 1
ATOM 793 N N . GLU A 1 102 ? 9.896 2.149 -9.732 1.00 86.06 102 GLU A N 1
ATOM 794 C CA . GLU A 1 102 ? 10.585 3.417 -9.525 1.00 86.06 102 GLU A CA 1
ATOM 795 C C . GLU A 1 102 ? 9.897 4.571 -10.256 1.00 86.06 102 GLU A C 1
ATOM 797 O O . GLU A 1 102 ? 9.315 4.422 -11.332 1.00 86.06 102 GLU A O 1
ATOM 802 N N . PHE A 1 103 ? 9.964 5.753 -9.646 1.00 89.88 103 PHE A N 1
ATOM 803 C CA . PHE A 1 103 ? 9.388 6.973 -10.192 1.00 89.88 103 PHE A CA 1
ATOM 804 C C . PHE A 1 103 ? 10.380 8.122 -10.065 1.00 89.88 103 PHE A C 1
ATOM 806 O O . PHE A 1 103 ? 10.895 8.400 -8.983 1.00 89.88 103 PHE A O 1
ATOM 813 N N . GLU A 1 104 ? 10.583 8.839 -11.161 1.00 90.44 104 GLU A N 1
ATOM 814 C CA . GLU A 1 104 ? 11.271 10.112 -11.182 1.00 90.44 104 GLU A CA 1
ATOM 815 C C . GLU A 1 104 ? 10.302 11.214 -10.743 1.00 90.44 104 GLU A C 1
ATOM 817 O O . GLU A 1 104 ? 9.159 11.315 -11.207 1.00 90.44 104 GLU A O 1
ATOM 822 N N . ILE A 1 105 ? 10.767 12.063 -9.828 1.00 93.50 105 ILE A N 1
ATOM 823 C CA . ILE A 1 105 ? 9.994 13.190 -9.315 1.00 93.50 105 ILE A CA 1
ATOM 824 C C . ILE A 1 105 ? 10.341 14.434 -10.127 1.00 93.50 105 ILE A C 1
ATOM 826 O O . ILE A 1 105 ? 11.418 15.007 -9.981 1.00 93.50 105 ILE A O 1
ATOM 830 N N . GLN A 1 106 ? 9.386 14.917 -10.918 1.00 93.12 106 GLN A N 1
ATOM 831 C CA . GLN A 1 106 ? 9.500 16.200 -11.601 1.00 93.12 106 GLN A CA 1
ATOM 832 C C . GLN A 1 106 ? 8.728 17.290 -10.863 1.00 93.12 106 GLN A C 1
ATOM 834 O O . GLN A 1 106 ? 7.500 17.245 -10.725 1.00 93.12 106 GLN A O 1
ATOM 839 N N . LEU A 1 107 ? 9.456 18.319 -10.433 1.00 93.56 107 LEU A N 1
ATOM 840 C CA . LEU A 1 107 ? 8.885 19.509 -9.816 1.00 93.56 107 LEU A CA 1
ATOM 841 C C . LEU A 1 107 ? 8.497 20.526 -10.895 1.00 93.56 107 LEU A C 1
ATOM 843 O O . LEU A 1 107 ? 9.324 20.976 -11.685 1.00 93.56 107 LEU A O 1
ATOM 847 N N . ARG A 1 108 ? 7.228 20.931 -10.907 1.00 91.81 108 ARG A N 1
ATOM 848 C CA . ARG A 1 108 ? 6.736 22.100 -11.649 1.00 91.81 108 ARG A CA 1
ATOM 849 C C . ARG A 1 108 ? 6.270 23.160 -10.658 1.00 91.81 108 ARG A C 1
ATOM 851 O O . ARG A 1 108 ? 6.123 22.895 -9.471 1.00 91.81 108 ARG A O 1
ATOM 858 N N . ARG A 1 109 ? 5.976 24.368 -11.151 1.00 89.38 109 ARG A N 1
ATOM 859 C CA . ARG A 1 109 ? 5.685 25.559 -10.326 1.00 89.38 109 ARG A CA 1
ATOM 860 C C . ARG A 1 109 ? 4.759 25.312 -9.122 1.00 89.38 109 ARG A C 1
ATOM 862 O O . ARG A 1 109 ? 4.994 25.886 -8.068 1.00 89.38 109 ARG A O 1
ATOM 869 N N . LYS A 1 110 ? 3.697 24.511 -9.282 1.00 91.50 110 LYS A N 1
ATOM 870 C CA . LYS A 1 110 ? 2.753 24.146 -8.204 1.00 91.50 110 LYS A CA 1
ATOM 871 C C . LYS A 1 110 ? 2.333 22.672 -8.233 1.00 91.50 110 LYS A C 1
ATOM 873 O O . LYS A 1 110 ? 1.337 22.312 -7.615 1.00 91.50 110 LYS A O 1
ATOM 878 N N . THR A 1 111 ? 3.031 21.831 -8.992 1.00 89.75 111 THR A N 1
ATOM 879 C CA . THR A 1 111 ? 2.648 20.426 -9.166 1.00 89.75 111 THR A CA 1
ATOM 880 C C . THR A 1 111 ? 3.866 19.527 -9.071 1.00 89.75 111 THR A C 1
ATOM 882 O O . THR A 1 111 ? 4.942 19.862 -9.563 1.00 89.75 111 THR A O 1
ATOM 885 N N . ILE A 1 112 ? 3.674 18.376 -8.435 1.00 91.81 112 ILE A N 1
ATOM 886 C CA . ILE A 1 112 ? 4.630 17.276 -8.434 1.00 91.81 112 ILE A CA 1
ATOM 887 C C . ILE A 1 112 ? 4.107 16.275 -9.455 1.00 91.81 112 ILE A C 1
ATOM 889 O O . ILE A 1 112 ? 2.978 15.798 -9.327 1.00 91.81 112 ILE A O 1
ATOM 893 N N . LYS A 1 113 ? 4.895 15.997 -10.490 1.00 89.88 113 LYS A N 1
ATOM 894 C CA . LYS A 1 113 ? 4.596 14.941 -11.452 1.00 89.88 113 LYS A CA 1
ATOM 895 C C . LYS A 1 113 ? 5.512 13.767 -11.147 1.00 89.88 113 LYS A C 1
ATOM 897 O O . LYS A 1 113 ? 6.726 13.929 -11.138 1.00 89.88 113 LYS A O 1
ATOM 902 N N . LEU A 1 114 ? 4.917 12.610 -10.899 1.00 90.25 114 LEU A N 1
ATOM 903 C CA . LEU A 1 114 ? 5.646 11.352 -10.835 1.00 90.25 114 LEU A CA 1
ATOM 904 C C . LEU A 1 114 ? 5.668 10.774 -12.246 1.00 90.25 114 LEU A C 1
ATOM 906 O O . LEU A 1 114 ? 4.613 10.627 -12.866 1.00 90.25 114 LEU A O 1
ATOM 910 N N . ILE A 1 115 ? 6.859 10.519 -12.767 1.00 87.44 115 ILE A N 1
ATOM 911 C CA . ILE A 1 115 ? 7.057 9.828 -14.037 1.00 87.44 115 ILE A CA 1
ATOM 912 C C . ILE A 1 115 ? 7.622 8.468 -13.691 1.00 87.44 115 ILE A C 1
ATOM 914 O O . ILE A 1 115 ? 8.624 8.392 -12.996 1.00 87.44 115 ILE A O 1
ATOM 918 N N . GLN A 1 116 ? 6.957 7.402 -14.115 1.00 85.00 116 GLN A N 1
ATOM 919 C CA . GLN A 1 116 ? 7.493 6.065 -13.913 1.00 85.00 116 GLN A CA 1
ATOM 920 C C . GLN A 1 116 ? 8.818 5.962 -14.668 1.00 85.00 116 GLN A C 1
ATOM 922 O O . GLN A 1 116 ? 8.860 6.242 -15.866 1.00 85.00 116 GLN A O 1
ATOM 927 N N . VAL A 1 117 ? 9.888 5.612 -13.957 1.00 82.31 117 VAL A N 1
ATOM 928 C CA . VAL A 1 117 ? 11.156 5.277 -14.604 1.00 82.31 117 VAL A CA 1
ATOM 929 C C . VAL A 1 117 ? 10.937 3.916 -15.240 1.00 82.31 117 VAL A C 1
ATOM 931 O O . VAL A 1 117 ? 10.406 3.014 -14.593 1.00 82.31 117 VAL A O 1
ATOM 934 N N . GLU A 1 118 ? 11.263 3.781 -16.521 1.00 65.06 118 GLU A N 1
ATOM 935 C CA . GLU A 1 118 ? 11.120 2.514 -17.229 1.00 65.06 118 GLU A CA 1
ATOM 936 C C . GLU A 1 118 ? 12.075 1.468 -16.643 1.00 65.06 118 GLU A C 1
ATOM 938 O O . GLU A 1 118 ? 13.191 1.266 -17.106 1.00 65.06 118 GLU A O 1
ATOM 943 N N . SER A 1 119 ? 11.598 0.752 -15.634 1.00 55.66 119 SER A N 1
ATOM 944 C CA . SER A 1 119 ? 11.898 -0.655 -15.445 1.00 55.66 119 SER A CA 1
ATOM 945 C C . SER A 1 119 ? 10.557 -1.390 -15.490 1.00 55.66 119 SER A C 1
ATOM 947 O O . SER A 1 119 ? 9.697 -1.257 -14.622 1.00 55.66 119 SER A O 1
ATOM 949 N N . MET A 1 120 ? 10.357 -2.105 -16.599 1.00 47.69 120 MET A N 1
ATOM 950 C CA . MET A 1 120 ? 9.194 -2.933 -16.929 1.00 47.69 120 MET A CA 1
ATOM 951 C C . MET A 1 120 ? 7.879 -2.238 -17.355 1.00 47.69 120 MET A C 1
ATOM 953 O O . MET A 1 120 ? 6.905 -2.138 -16.613 1.00 47.69 120 MET A O 1
ATOM 957 N N . SER A 1 121 ? 7.855 -1.930 -18.660 1.00 49.38 121 SER A N 1
ATOM 958 C CA . SER A 1 121 ? 6.811 -2.283 -19.650 1.00 49.38 121 SER A CA 1
ATOM 959 C C . SER A 1 121 ? 5.365 -1.810 -19.454 1.00 49.38 121 SER A C 1
ATOM 961 O O . SER A 1 121 ? 4.637 -2.409 -18.675 1.00 49.38 121 SER A O 1
ATOM 963 N N . GLN A 1 122 ? 4.895 -0.935 -20.360 1.00 43.69 122 GLN A N 1
ATOM 964 C CA . GLN A 1 122 ? 3.568 -1.024 -21.004 1.00 43.69 122 GLN A CA 1
ATOM 965 C C . GLN A 1 122 ? 3.595 -0.357 -22.397 1.00 43.69 122 GLN A C 1
ATOM 967 O O . GLN A 1 122 ? 3.166 0.785 -22.530 1.00 43.69 122 GLN A O 1
ATOM 972 N N . LEU A 1 123 ? 4.047 -1.061 -23.445 1.00 45.91 123 LEU A N 1
ATOM 973 C CA . LEU A 1 123 ? 3.628 -0.688 -24.805 1.00 45.91 123 LEU A CA 1
ATOM 974 C C . LEU A 1 123 ? 2.133 -1.022 -24.917 1.00 45.91 123 LEU A C 1
ATOM 976 O O . LEU A 1 123 ? 1.745 -2.194 -24.852 1.00 45.91 123 LEU A O 1
ATOM 980 N N . HIS A 1 124 ? 1.293 0.008 -24.991 1.00 49.47 124 HIS A N 1
ATOM 981 C CA . HIS A 1 124 ? -0.139 -0.128 -25.243 1.00 49.47 124 HIS A CA 1
ATOM 982 C C . HIS A 1 124 ? -0.350 -0.688 -26.662 1.00 49.47 124 HIS A C 1
ATOM 984 O O . HIS A 1 124 ? 0.507 -0.546 -27.529 1.00 49.47 124 HIS A O 1
ATOM 990 N N . ASP A 1 125 ? -1.513 -1.287 -26.949 1.00 43.59 125 ASP A N 1
ATOM 991 C CA . ASP A 1 125 ? -1.879 -1.740 -28.312 1.00 43.59 125 ASP A CA 1
ATOM 992 C C . ASP A 1 125 ? -1.741 -0.640 -29.386 1.00 43.59 125 ASP A C 1
ATOM 994 O O . ASP A 1 125 ? -1.618 -0.936 -30.573 1.00 43.59 125 ASP A O 1
ATOM 998 N N . ALA A 1 126 ? -1.738 0.629 -28.969 1.00 47.94 126 ALA A N 1
ATOM 999 C CA . ALA A 1 126 ? -1.509 1.787 -29.822 1.00 47.94 126 ALA A CA 1
ATOM 1000 C C . ALA A 1 126 ? -0.046 1.952 -30.278 1.00 47.94 126 ALA A C 1
ATOM 1002 O O . ALA A 1 126 ? 0.187 2.598 -31.294 1.00 47.94 126 ALA A O 1
ATOM 1003 N N . ASP A 1 127 ? 0.930 1.379 -29.572 1.00 55.59 127 ASP A N 1
ATOM 1004 C C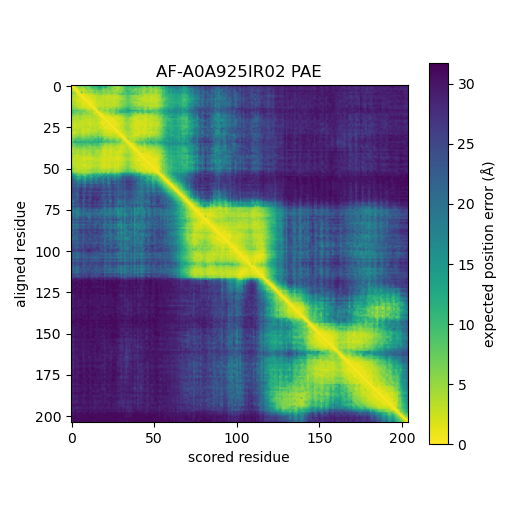A . ASP A 1 127 ? 2.347 1.595 -29.874 1.00 55.59 127 ASP A CA 1
ATOM 1005 C C . ASP A 1 127 ? 2.839 0.668 -30.988 1.00 55.59 127 ASP A C 1
ATOM 1007 O O . ASP A 1 127 ? 3.573 1.115 -31.863 1.00 55.59 127 ASP A O 1
ATOM 1011 N N . VAL A 1 128 ? 2.358 -0.583 -31.039 1.00 53.69 128 VAL A N 1
ATOM 1012 C CA . VAL A 1 128 ? 2.686 -1.522 -32.135 1.00 53.69 128 VAL A CA 1
ATOM 1013 C C . VAL A 1 128 ? 2.120 -1.016 -33.469 1.00 53.69 128 VAL A C 1
ATOM 1015 O O . VAL A 1 128 ? 2.810 -1.047 -34.486 1.00 53.69 128 VAL A O 1
ATOM 1018 N N . ALA A 1 129 ? 0.924 -0.414 -33.425 1.00 56.59 129 ALA A N 1
ATOM 1019 C CA . ALA A 1 129 ? 0.259 0.176 -34.584 1.00 56.59 129 ALA A CA 1
ATOM 1020 C C . ALA A 1 129 ? 1.014 1.358 -35.214 1.00 56.59 129 ALA A C 1
ATOM 1022 O O . ALA A 1 129 ? 0.822 1.653 -36.393 1.00 56.59 129 ALA A O 1
ATOM 1023 N N . ASN A 1 130 ? 1.873 2.023 -34.439 1.00 60.56 130 ASN A N 1
ATOM 1024 C CA . ASN A 1 130 ? 2.673 3.163 -34.880 1.00 60.56 130 ASN A CA 1
ATOM 1025 C C . ASN A 1 130 ? 4.108 2.778 -35.274 1.00 60.56 130 ASN A C 1
ATOM 1027 O O . ASN A 1 130 ? 4.846 3.646 -35.738 1.00 60.56 130 ASN A O 1
ATOM 1031 N N . LEU A 1 131 ? 4.508 1.508 -35.115 1.00 62.59 131 LEU A N 1
ATOM 1032 C CA . LEU A 1 131 ? 5.833 1.042 -35.525 1.00 62.59 131 LEU A CA 1
ATOM 1033 C C . LEU A 1 131 ? 5.973 1.084 -37.049 1.00 62.59 131 LEU A C 1
ATOM 1035 O O . LEU A 1 131 ? 5.052 0.717 -37.798 1.00 62.59 131 LEU A O 1
ATOM 1039 N N . ASN A 1 132 ? 7.153 1.510 -37.497 1.00 70.81 132 ASN A N 1
ATOM 1040 C CA . ASN A 1 132 ? 7.519 1.478 -38.906 1.00 70.81 132 ASN A CA 1
ATOM 1041 C C . ASN A 1 132 ? 7.678 0.020 -39.377 1.00 70.81 132 ASN A C 1
ATOM 1043 O O . ASN A 1 132 ? 7.969 -0.875 -38.581 1.00 70.81 132 ASN A O 1
ATOM 1047 N N . ASP A 1 133 ? 7.504 -0.241 -40.673 1.00 67.88 133 ASP A N 1
ATOM 1048 C CA 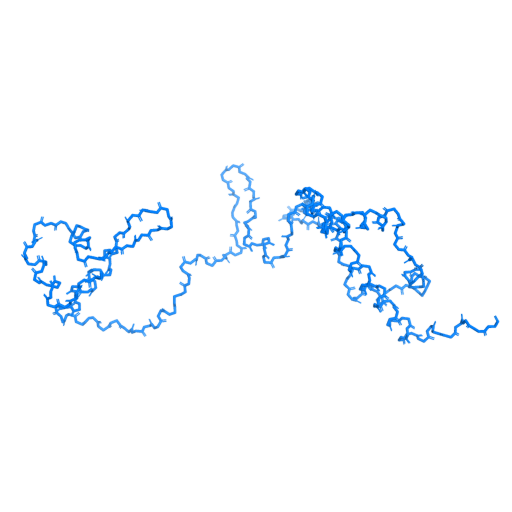. ASP A 1 133 ? 7.491 -1.610 -41.208 1.00 67.88 133 ASP A CA 1
ATOM 1049 C C . ASP A 1 133 ? 8.816 -2.354 -40.949 1.00 67.88 133 ASP A C 1
ATOM 1051 O O . ASP A 1 133 ? 8.810 -3.559 -40.691 1.00 67.88 133 ASP A O 1
ATOM 1055 N N . GLU A 1 134 ? 9.952 -1.648 -40.930 1.00 69.31 134 GLU A N 1
ATOM 1056 C CA . GLU A 1 134 ? 11.255 -2.232 -40.582 1.00 69.31 134 GLU A CA 1
ATOM 1057 C C . GLU A 1 134 ? 11.362 -2.623 -39.102 1.00 69.31 134 GLU A C 1
ATOM 1059 O O . GLU A 1 134 ? 11.832 -3.717 -38.787 1.00 69.31 134 GLU A O 1
ATOM 1064 N N . GLU A 1 135 ? 10.884 -1.774 -38.192 1.00 64.56 135 GLU A N 1
ATOM 1065 C CA . GLU A 1 135 ? 10.893 -2.026 -36.744 1.00 64.56 135 GLU A CA 1
ATOM 1066 C C . GLU A 1 135 ? 9.951 -3.185 -36.388 1.00 64.56 135 GLU A C 1
ATOM 1068 O O . GLU A 1 135 ? 10.285 -4.051 -35.579 1.00 64.56 135 GLU A O 1
ATOM 1073 N N . LEU A 1 136 ? 8.809 -3.273 -37.074 1.00 65.44 136 LEU A N 1
ATOM 1074 C CA . LEU A 1 136 ? 7.843 -4.363 -36.944 1.00 65.44 136 LEU A CA 1
ATOM 1075 C C . LEU A 1 136 ? 8.413 -5.705 -37.449 1.00 65.44 136 LEU A C 1
ATOM 1077 O O . LEU A 1 136 ? 8.171 -6.766 -36.856 1.00 65.44 136 LEU A O 1
ATOM 1081 N N . ILE A 1 137 ? 9.222 -5.675 -38.514 1.00 65.31 137 ILE A N 1
ATOM 1082 C CA . ILE A 1 137 ? 9.957 -6.846 -39.018 1.00 65.31 137 ILE A CA 1
ATOM 1083 C C . ILE A 1 137 ? 11.099 -7.246 -38.068 1.00 65.31 137 ILE A C 1
ATOM 1085 O O . ILE A 1 137 ? 11.339 -8.441 -37.882 1.00 65.31 137 ILE A O 1
ATOM 1089 N N . GLN A 1 138 ? 11.794 -6.290 -37.446 1.00 68.81 138 GLN A N 1
ATOM 1090 C CA . GLN A 1 138 ? 12.822 -6.587 -36.441 1.00 68.81 138 GLN A CA 1
ATOM 1091 C C . GLN A 1 138 ? 12.214 -7.219 -35.185 1.00 68.81 138 GLN A C 1
ATOM 1093 O O . GLN A 1 138 ? 12.706 -8.255 -34.741 1.00 68.81 138 GLN A O 1
ATOM 1098 N N . LEU A 1 139 ? 11.091 -6.690 -34.692 1.00 65.88 139 LEU A N 1
ATOM 1099 C CA . LEU A 1 139 ? 10.371 -7.225 -33.531 1.00 65.88 139 LEU A CA 1
ATOM 1100 C C . LEU A 1 139 ? 9.834 -8.649 -33.766 1.00 65.88 139 LEU A C 1
ATOM 1102 O O . LEU A 1 139 ? 9.771 -9.466 -32.850 1.00 65.88 139 LEU A O 1
ATOM 1106 N N . THR A 1 140 ? 9.468 -8.992 -35.006 1.00 62.34 140 THR A N 1
ATOM 1107 C CA . THR A 1 140 ? 9.069 -10.370 -35.348 1.00 62.34 140 THR A CA 1
ATOM 1108 C C . THR A 1 140 ? 10.252 -11.338 -35.459 1.00 62.34 140 THR A C 1
ATOM 1110 O O . THR A 1 140 ? 10.056 -12.543 -35.270 1.00 62.34 140 THR A O 1
ATOM 1113 N N . LYS A 1 141 ? 11.460 -10.842 -35.761 1.00 63.84 141 LYS A N 1
ATOM 1114 C CA . LYS A 1 141 ? 12.688 -11.639 -35.938 1.00 63.84 141 LYS A CA 1
ATOM 1115 C C . LYS A 1 141 ? 13.557 -11.735 -34.684 1.00 63.84 141 LYS A C 1
ATOM 1117 O O . LYS A 1 141 ? 14.377 -12.646 -34.620 1.00 63.84 141 L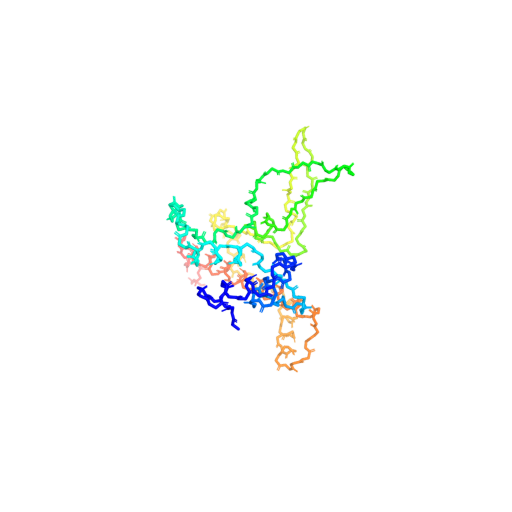YS A O 1
ATOM 1122 N N . SER A 1 142 ? 13.402 -10.841 -33.710 1.00 57.94 142 SER A N 1
ATOM 1123 C CA . SER A 1 142 ? 14.135 -10.911 -32.448 1.00 57.94 142 SER A CA 1
ATOM 1124 C C . SER A 1 142 ? 13.691 -12.137 -31.650 1.00 57.94 142 SER A C 1
ATOM 1126 O O . SER A 1 142 ? 12.582 -12.195 -31.114 1.00 57.94 142 SER A O 1
ATOM 1128 N N . THR A 1 143 ? 14.556 -13.142 -31.586 1.00 54.34 143 THR A N 1
ATOM 1129 C CA . THR A 1 143 ? 14.564 -14.112 -30.490 1.00 54.34 143 THR A CA 1
ATOM 1130 C C . THR A 1 143 ? 15.027 -13.383 -29.224 1.00 54.34 143 THR A C 1
ATOM 1132 O O . THR A 1 143 ? 15.840 -12.461 -29.323 1.00 54.34 143 THR A O 1
ATOM 1135 N N . PHE A 1 144 ? 14.483 -13.749 -28.060 1.00 59.34 144 PHE A N 1
ATOM 1136 C CA . PHE A 1 144 ? 14.877 -13.171 -26.768 1.00 59.34 144 PHE A CA 1
ATOM 1137 C C . PHE A 1 144 ? 16.398 -13.220 -26.560 1.00 59.34 144 PHE A C 1
ATOM 1139 O O . PHE A 1 144 ? 17.096 -14.013 -27.197 1.00 59.34 144 PHE A O 1
ATOM 1146 N N . ASN A 1 145 ? 16.910 -12.363 -25.672 1.00 65.94 145 ASN A N 1
ATOM 1147 C CA . ASN A 1 145 ? 18.318 -12.366 -25.292 1.00 65.94 145 ASN A CA 1
ATOM 1148 C C . ASN A 1 145 ? 18.719 -13.793 -24.864 1.00 65.94 145 ASN A C 1
ATOM 1150 O O . ASN A 1 145 ? 18.180 -14.296 -23.878 1.00 65.94 145 ASN A O 1
ATOM 1154 N N . PRO A 1 146 ? 19.650 -14.462 -25.571 1.00 59.34 146 PRO A N 1
ATOM 1155 C CA . PRO A 1 146 ? 19.919 -15.886 -25.362 1.00 59.34 146 PRO A CA 1
ATOM 1156 C C . PRO A 1 146 ? 20.366 -16.202 -23.928 1.00 59.34 146 PRO A C 1
ATOM 1158 O O . PRO A 1 146 ? 20.121 -17.290 -23.428 1.00 59.34 146 PRO A O 1
ATOM 1161 N N . LYS A 1 147 ? 20.961 -15.226 -23.230 1.00 61.06 147 LYS A N 1
ATOM 1162 C CA . LYS A 1 147 ? 21.401 -15.378 -21.837 1.00 61.06 147 LYS A CA 1
ATOM 1163 C C . LYS A 1 147 ? 20.250 -15.402 -20.824 1.00 61.06 147 LYS A C 1
ATOM 1165 O O . LYS A 1 147 ? 20.396 -16.007 -19.768 1.00 61.06 147 LYS A O 1
ATOM 1170 N N . GLU A 1 148 ? 19.145 -14.719 -21.115 1.00 65.00 148 GLU A N 1
ATOM 1171 C CA . GLU A 1 148 ? 17.956 -14.680 -20.248 1.00 65.00 148 GLU A CA 1
ATOM 1172 C C . GLU A 1 148 ? 17.113 -15.951 -20.418 1.00 65.00 148 GLU A C 1
ATOM 1174 O O . GLU A 1 148 ? 16.541 -16.438 -19.446 1.00 65.00 148 GLU A O 1
ATOM 1179 N N . ASP A 1 149 ? 17.114 -16.535 -21.622 1.00 69.12 149 ASP A N 1
ATOM 1180 C CA . ASP A 1 149 ? 16.422 -17.791 -21.942 1.00 69.12 149 ASP A CA 1
ATOM 1181 C C . ASP A 1 149 ? 17.085 -18.993 -21.241 1.00 69.12 149 ASP A C 1
ATOM 1183 O O . ASP A 1 149 ? 16.414 -19.777 -20.568 1.00 69.12 149 ASP A O 1
ATOM 1187 N N . ASP A 1 150 ? 18.422 -19.071 -21.280 1.00 75.25 150 ASP A N 1
ATOM 1188 C CA . ASP A 1 150 ? 19.196 -20.086 -20.547 1.00 75.25 150 ASP A CA 1
ATOM 1189 C C . ASP A 1 150 ? 18.938 -20.011 -19.029 1.00 75.25 150 ASP A C 1
ATOM 1191 O O . ASP A 1 150 ? 18.773 -21.030 -18.351 1.00 75.25 150 ASP A O 1
ATOM 1195 N N . ARG A 1 151 ? 18.866 -18.787 -18.486 1.00 82.19 151 ARG A N 1
ATOM 1196 C CA . ARG A 1 151 ? 18.632 -18.539 -17.058 1.00 82.19 151 ARG A CA 1
ATOM 1197 C C . ARG A 1 151 ? 17.200 -18.870 -16.638 1.00 82.19 151 ARG A C 1
ATOM 1199 O O . ARG A 1 151 ? 16.996 -19.454 -15.574 1.00 82.19 151 ARG A O 1
ATOM 1206 N N . LEU A 1 152 ? 16.212 -18.537 -17.468 1.00 80.56 152 LEU A N 1
ATOM 1207 C CA . LEU A 1 152 ? 14.815 -18.913 -17.256 1.00 80.56 152 LEU A CA 1
ATOM 1208 C C . LEU A 1 152 ? 14.662 -20.440 -17.228 1.00 80.56 152 LEU A C 1
ATOM 1210 O O . LEU A 1 152 ? 14.006 -20.969 -16.330 1.00 80.56 152 LEU A O 1
ATOM 1214 N N . HIS A 1 153 ? 15.311 -21.147 -18.156 1.00 79.50 153 HIS A N 1
ATOM 1215 C CA . HIS A 1 153 ? 15.332 -22.608 -18.175 1.00 79.50 153 HIS A CA 1
ATOM 1216 C C . HIS A 1 153 ? 15.936 -23.201 -16.894 1.00 79.50 153 HIS A C 1
ATOM 1218 O O . HIS A 1 153 ? 15.307 -24.057 -16.271 1.00 79.50 153 HIS A O 1
ATOM 1224 N N . GLU A 1 154 ? 17.082 -22.688 -16.437 1.00 83.38 154 GLU A N 1
ATOM 1225 C CA . GLU A 1 154 ? 17.713 -23.119 -15.180 1.00 83.38 154 GLU A CA 1
ATOM 1226 C C . GLU A 1 154 ? 16.769 -22.957 -13.971 1.00 83.38 154 GLU A C 1
ATOM 1228 O O . GLU A 1 154 ? 16.650 -23.850 -13.128 1.00 83.38 154 GLU A O 1
ATOM 1233 N N . LEU A 1 155 ? 16.070 -21.821 -13.877 1.00 82.50 155 LEU A N 1
ATOM 1234 C CA . LEU A 1 155 ? 15.164 -21.528 -12.763 1.00 82.50 155 LEU A CA 1
ATOM 1235 C C . LEU A 1 155 ? 13.869 -22.352 -12.813 1.00 82.50 155 LEU A C 1
ATOM 1237 O O . LEU A 1 155 ? 13.341 -22.736 -11.764 1.00 82.50 155 LEU A O 1
ATOM 1241 N N . LEU A 1 156 ? 13.360 -22.660 -14.008 1.00 81.50 156 LEU A N 1
ATOM 1242 C CA . LEU A 1 156 ? 12.219 -23.561 -14.188 1.00 81.50 156 LEU A CA 1
ATOM 1243 C C . LEU A 1 156 ? 12.562 -24.992 -13.762 1.00 81.50 156 LEU A C 1
ATOM 1245 O O . LEU A 1 156 ? 11.758 -25.633 -13.080 1.00 81.50 156 LEU A O 1
ATOM 1249 N N . ASP A 1 157 ? 13.765 -25.464 -14.084 1.00 83.00 157 ASP A N 1
ATOM 1250 C CA . ASP A 1 157 ? 14.248 -26.775 -13.651 1.00 83.00 157 ASP A CA 1
ATOM 1251 C C . ASP A 1 157 ? 14.416 -26.830 -12.130 1.00 83.00 157 ASP A C 1
ATOM 1253 O O . ASP A 1 157 ? 13.912 -27.748 -11.478 1.00 83.00 157 ASP A O 1
ATOM 1257 N N . LYS A 1 158 ? 15.015 -25.795 -11.528 1.00 81.44 158 LYS A N 1
ATOM 1258 C CA . LYS A 1 158 ? 15.147 -25.693 -10.067 1.00 81.44 158 LYS A CA 1
ATOM 1259 C C . LYS A 1 158 ? 13.796 -25.667 -9.348 1.00 81.44 158 LYS A C 1
ATOM 1261 O O . LYS A 1 158 ? 13.651 -26.326 -8.314 1.00 81.44 158 LYS A O 1
ATOM 1266 N N . LYS A 1 159 ? 12.793 -24.971 -9.902 1.00 78.94 159 LYS A N 1
ATOM 1267 C CA . LYS A 1 159 ? 11.415 -24.964 -9.382 1.00 78.94 159 LYS A CA 1
ATOM 1268 C C . LYS A 1 159 ? 10.810 -26.367 -9.385 1.00 78.94 159 LYS A C 1
ATOM 1270 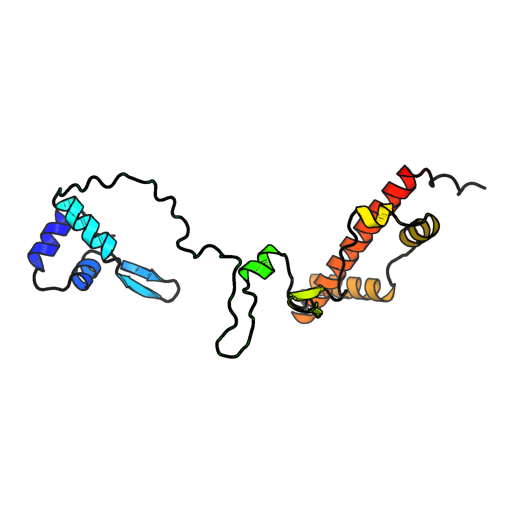O O . LYS A 1 159 ? 10.153 -26.739 -8.420 1.00 78.94 159 LYS A O 1
ATOM 1275 N N . ASN A 1 160 ? 11.044 -27.148 -10.439 1.00 74.62 160 ASN A N 1
ATOM 1276 C CA . ASN A 1 160 ? 10.555 -28.527 -10.531 1.00 74.62 160 ASN A CA 1
ATOM 1277 C C . ASN A 1 160 ? 11.244 -29.471 -9.530 1.00 74.62 160 ASN A C 1
ATOM 1279 O O . ASN A 1 160 ? 10.701 -30.527 -9.214 1.00 74.62 160 ASN A O 1
ATOM 1283 N N . THR A 1 161 ? 12.416 -29.088 -9.016 1.00 76.81 161 THR A N 1
ATOM 1284 C CA . THR A 1 161 ? 13.170 -29.842 -8.001 1.00 76.81 161 THR A CA 1
ATOM 1285 C C . THR A 1 161 ? 12.938 -29.384 -6.550 1.00 76.81 161 THR A C 1
ATOM 1287 O O . THR A 1 161 ? 13.655 -29.842 -5.670 1.00 76.81 161 THR A O 1
ATOM 1290 N N . ASP A 1 162 ? 11.961 -28.504 -6.273 1.00 68.75 162 ASP A N 1
ATOM 1291 C CA . ASP A 1 162 ? 11.619 -27.988 -4.923 1.00 68.75 162 ASP A CA 1
ATOM 1292 C C . ASP A 1 162 ? 12.787 -27.313 -4.152 1.00 68.75 162 ASP A C 1
ATOM 1294 O O . ASP A 1 162 ? 12.761 -27.180 -2.927 1.00 68.75 162 ASP A O 1
ATOM 1298 N N . HIS A 1 163 ? 13.814 -26.828 -4.859 1.00 65.19 163 HIS A N 1
ATOM 1299 C CA . HIS A 1 163 ? 15.021 -26.228 -4.265 1.00 65.19 163 HIS A CA 1
ATOM 1300 C C . HIS A 1 163 ? 15.147 -24.709 -4.454 1.00 65.19 163 HIS A C 1
ATOM 1302 O O . HIS A 1 163 ? 16.205 -24.140 -4.182 1.00 65.19 163 HIS A O 1
ATOM 1308 N N . LEU A 1 164 ? 14.082 -24.043 -4.902 1.00 73.44 164 LEU A N 1
ATOM 1309 C CA . LEU A 1 164 ? 14.131 -22.625 -5.247 1.00 73.44 164 LEU A CA 1
ATOM 1310 C C . LEU A 1 164 ? 14.124 -21.733 -3.997 1.00 73.44 164 LEU A C 1
ATOM 1312 O O . LEU A 1 164 ? 13.232 -21.847 -3.155 1.00 73.44 164 LEU A O 1
ATOM 1316 N N . GLN A 1 165 ? 15.106 -20.837 -3.885 1.00 75.62 165 GLN A N 1
ATOM 1317 C CA . GLN A 1 165 ? 15.136 -19.818 -2.830 1.00 75.62 165 GLN A CA 1
ATOM 1318 C C . GLN A 1 165 ? 14.124 -18.692 -3.114 1.00 75.62 165 GLN A C 1
ATOM 1320 O O . GLN A 1 165 ? 13.753 -18.456 -4.264 1.00 75.62 165 GLN A O 1
ATOM 1325 N N . ASP A 1 166 ? 13.709 -17.945 -2.084 1.00 73.38 166 ASP A N 1
ATOM 1326 C CA . ASP A 1 166 ? 12.737 -16.842 -2.225 1.00 73.38 166 ASP A CA 1
ATOM 1327 C C . ASP A 1 166 ? 13.208 -15.749 -3.211 1.00 73.38 166 ASP A C 1
ATOM 1329 O O . ASP A 1 166 ? 12.401 -15.156 -3.930 1.00 73.38 166 ASP A O 1
ATOM 1333 N N . GLU A 1 167 ? 14.520 -15.507 -3.280 1.00 75.19 167 GLU A N 1
ATOM 1334 C CA . GLU A 1 167 ? 15.146 -14.553 -4.207 1.00 75.19 167 GLU A CA 1
ATOM 1335 C C . GLU A 1 167 ? 15.116 -15.060 -5.659 1.00 75.19 167 GLU A C 1
A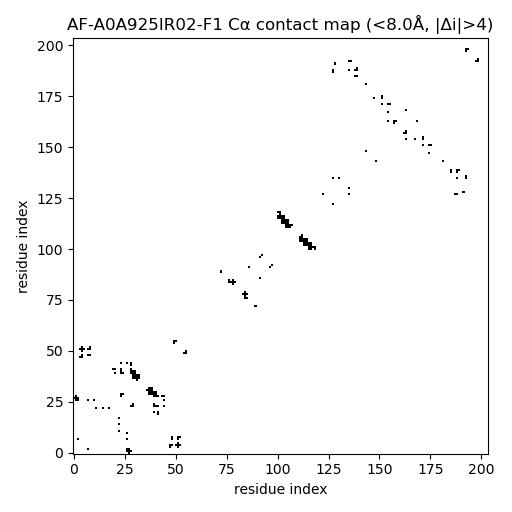TOM 1337 O O . GLU A 1 167 ? 14.730 -14.325 -6.568 1.00 75.19 167 GLU A O 1
ATOM 1342 N N . GLU A 1 168 ? 15.426 -16.341 -5.872 1.00 78.00 168 GLU A N 1
ATOM 1343 C CA . GLU A 1 168 ? 15.344 -17.007 -7.181 1.00 78.00 168 GLU A CA 1
ATOM 1344 C C . GLU A 1 168 ? 13.891 -17.116 -7.668 1.00 78.00 168 GLU A C 1
ATOM 1346 O O . GLU A 1 168 ? 13.622 -17.064 -8.866 1.00 78.00 168 GLU A O 1
ATOM 1351 N N . PHE A 1 169 ? 12.925 -17.225 -6.750 1.00 75.56 169 PHE A N 1
ATOM 1352 C CA . PHE A 1 169 ? 11.503 -17.201 -7.085 1.00 75.56 169 PHE A CA 1
ATOM 1353 C C . PHE A 1 169 ? 11.055 -15.819 -7.579 1.00 75.56 169 PHE A C 1
ATOM 1355 O O . PHE A 1 169 ? 10.248 -15.722 -8.507 1.00 75.56 169 PHE A O 1
ATOM 1362 N N . ALA A 1 170 ? 11.582 -14.746 -6.983 1.00 74.00 170 ALA A N 1
ATOM 1363 C CA . ALA A 1 170 ? 11.346 -13.389 -7.463 1.00 74.00 170 ALA A CA 1
ATOM 1364 C C . ALA A 1 170 ? 11.978 -13.166 -8.850 1.00 74.00 170 ALA A C 1
ATOM 1366 O O . ALA A 1 170 ? 11.305 -12.628 -9.729 1.00 74.00 170 ALA A O 1
ATOM 1367 N N . GLU A 1 171 ? 13.210 -13.645 -9.066 1.00 79.81 171 GLU A N 1
ATOM 1368 C CA . GLU A 1 171 ? 13.901 -13.622 -10.367 1.00 79.81 171 GLU A CA 1
ATOM 1369 C C . GLU A 1 171 ? 13.107 -14.394 -11.436 1.00 79.81 171 GLU A C 1
ATOM 1371 O O . GLU A 1 171 ? 12.786 -13.849 -12.491 1.00 79.81 171 GLU A O 1
ATOM 1376 N N . LEU A 1 172 ? 12.685 -15.626 -11.131 1.00 81.75 172 LEU A N 1
ATOM 1377 C CA . LEU A 1 172 ? 11.885 -16.461 -12.030 1.00 81.75 172 LEU A CA 1
ATOM 1378 C C . LEU A 1 172 ? 10.571 -15.782 -12.418 1.00 81.75 172 LEU A C 1
ATOM 1380 O O . LEU A 1 172 ? 10.146 -15.848 -13.569 1.00 81.75 172 LEU A O 1
ATOM 1384 N N . LYS A 1 173 ? 9.906 -15.141 -11.454 1.00 77.50 173 LYS A N 1
ATOM 1385 C CA . LYS A 1 173 ? 8.647 -14.444 -11.707 1.00 77.50 173 LYS A CA 1
ATOM 1386 C C . LYS A 1 173 ? 8.839 -13.263 -12.660 1.00 77.50 173 LYS A C 1
ATOM 1388 O O . LYS A 1 173 ? 8.005 -13.070 -13.538 1.00 77.50 173 LYS A O 1
ATOM 1393 N N . ILE A 1 174 ? 9.919 -12.503 -12.495 1.00 77.06 174 ILE A N 1
ATOM 1394 C CA . ILE A 1 174 ? 10.267 -11.389 -13.385 1.00 77.06 174 ILE A CA 1
ATOM 1395 C C . ILE A 1 174 ? 10.518 -11.905 -14.805 1.00 77.06 174 ILE A C 1
ATOM 1397 O O . ILE A 1 174 ? 9.893 -11.414 -15.741 1.00 77.06 174 ILE A O 1
ATOM 1401 N N . LEU A 1 175 ? 11.340 -12.949 -14.951 1.00 78.38 175 LEU A N 1
ATOM 1402 C CA . LEU A 1 175 ? 11.661 -13.531 -16.258 1.00 78.38 175 LEU A CA 1
ATOM 1403 C C . LEU A 1 175 ? 10.432 -14.138 -16.952 1.00 78.38 175 LEU A C 1
ATOM 1405 O O . LEU A 1 175 ? 10.263 -13.973 -18.156 1.00 78.38 175 LEU A O 1
ATOM 1409 N N . LEU A 1 176 ? 9.534 -14.791 -16.205 1.00 78.06 176 LEU A N 1
ATOM 1410 C CA . LEU A 1 176 ? 8.258 -15.285 -16.738 1.00 78.06 176 LEU A CA 1
ATOM 1411 C C . LEU A 1 176 ? 7.360 -14.143 -17.226 1.00 78.06 176 LEU A C 1
ATOM 1413 O O . LEU A 1 176 ? 6.770 -14.241 -18.299 1.00 78.06 176 LEU A O 1
ATOM 1417 N N . GLU A 1 177 ? 7.267 -13.051 -16.463 1.00 73.88 177 GLU A N 1
ATOM 1418 C CA . GLU A 1 177 ? 6.495 -11.877 -16.874 1.00 73.88 177 GLU A CA 1
ATOM 1419 C C . GLU A 1 177 ? 7.084 -11.219 -18.132 1.00 73.88 177 GLU A C 1
ATOM 1421 O O . GLU A 1 177 ? 6.329 -10.786 -19.002 1.00 73.88 177 GLU A O 1
ATOM 1426 N N . GLU A 1 178 ? 8.409 -11.147 -18.260 1.00 73.62 178 GLU A N 1
ATOM 1427 C CA . GLU A 1 178 ? 9.080 -10.647 -19.464 1.00 73.62 178 GLU A CA 1
ATOM 1428 C C . GLU A 1 178 ? 8.851 -11.564 -20.669 1.00 73.62 178 GLU A C 1
ATOM 1430 O O . GLU A 1 178 ? 8.473 -11.078 -21.738 1.00 73.62 178 GLU A O 1
ATOM 1435 N N . TYR A 1 179 ? 8.976 -12.879 -20.485 1.00 75.81 179 TYR A N 1
ATOM 1436 C CA . TYR A 1 179 ? 8.724 -13.880 -21.519 1.00 75.81 179 TYR A CA 1
ATOM 1437 C C . TYR A 1 179 ? 7.286 -13.807 -22.051 1.00 75.81 179 TYR A C 1
ATOM 1439 O O . TYR A 1 179 ? 7.069 -13.696 -23.262 1.00 75.81 179 TYR A O 1
ATOM 1447 N N . ASP A 1 180 ? 6.295 -13.786 -21.155 1.00 69.12 180 ASP A N 1
ATOM 1448 C CA . ASP A 1 180 ? 4.879 -13.677 -21.514 1.00 69.12 180 ASP A CA 1
ATOM 1449 C C . ASP A 1 180 ? 4.592 -12.366 -22.260 1.00 69.12 180 ASP A C 1
ATOM 1451 O O . ASP A 1 180 ? 3.857 -12.352 -23.255 1.00 69.12 180 ASP A O 1
ATOM 1455 N N . LYS A 1 181 ? 5.213 -11.257 -21.831 1.00 67.75 181 LYS A N 1
ATOM 1456 C CA . LYS A 1 181 ? 5.113 -9.961 -22.518 1.00 67.75 181 LYS A CA 1
ATOM 1457 C C . LYS A 1 181 ? 5.697 -10.023 -23.925 1.00 67.75 181 LYS A C 1
ATOM 1459 O O . LYS A 1 181 ? 5.045 -9.547 -24.854 1.00 67.75 181 LYS A O 1
ATOM 1464 N N . GLY A 1 182 ? 6.879 -10.607 -24.113 1.00 68.56 182 GLY A N 1
ATOM 1465 C CA . GLY A 1 182 ? 7.501 -10.691 -25.435 1.00 68.56 182 GLY A CA 1
ATOM 1466 C C . GLY A 1 182 ? 6.770 -11.650 -26.375 1.00 68.56 182 GLY A C 1
ATOM 1467 O O . GLY A 1 182 ? 6.582 -11.336 -27.551 1.00 68.56 182 GLY A O 1
ATOM 1468 N N . MET A 1 183 ? 6.247 -12.767 -25.865 1.00 68.19 183 MET A N 1
ATOM 1469 C CA . MET A 1 183 ? 5.373 -13.661 -26.633 1.00 68.19 183 MET A CA 1
ATOM 1470 C C . MET A 1 183 ? 4.085 -12.954 -27.062 1.00 68.19 183 MET A C 1
ATOM 1472 O O . MET A 1 183 ? 3.676 -13.045 -28.225 1.00 68.19 183 MET A O 1
ATOM 1476 N N . LEU A 1 184 ? 3.476 -12.181 -26.158 1.00 70.69 184 LEU A N 1
ATOM 1477 C CA . LEU A 1 184 ? 2.301 -11.377 -26.467 1.00 70.69 184 LEU A CA 1
ATOM 1478 C C . LEU A 1 184 ? 2.616 -10.307 -27.522 1.00 70.69 184 LEU A C 1
ATOM 1480 O O . LEU A 1 184 ? 1.880 -10.190 -28.502 1.00 70.69 184 LEU A O 1
ATOM 1484 N N . GLN A 1 185 ? 3.718 -9.568 -27.379 1.00 67.31 185 GLN A N 1
ATOM 1485 C CA . GLN A 1 185 ? 4.165 -8.570 -28.357 1.00 67.31 185 GLN A CA 1
ATOM 1486 C C . GLN A 1 185 ? 4.420 -9.191 -29.729 1.00 67.31 185 GLN A C 1
ATOM 1488 O O . GLN A 1 185 ? 3.933 -8.674 -30.732 1.00 67.31 185 GLN A O 1
ATOM 1493 N N . LYS A 1 186 ? 5.100 -10.339 -29.781 1.00 69.25 186 LYS A N 1
ATOM 1494 C CA . LYS A 1 186 ? 5.342 -11.072 -31.025 1.00 69.25 186 LYS A CA 1
ATOM 1495 C C . LYS A 1 186 ? 4.037 -11.510 -31.674 1.00 69.25 186 LYS A C 1
ATOM 1497 O O . LYS A 1 186 ? 3.873 -11.330 -32.877 1.00 69.25 186 LYS A O 1
ATOM 1502 N N . SER A 1 187 ? 3.089 -12.033 -30.894 1.00 69.19 187 SER A N 1
ATOM 1503 C CA . SER A 1 187 ? 1.772 -12.421 -31.412 1.00 69.19 187 SER A CA 1
ATOM 1504 C C . SER A 1 187 ? 1.021 -11.228 -32.021 1.00 69.19 187 SER A C 1
ATOM 1506 O O . SER A 1 187 ? 0.474 -11.344 -33.118 1.00 69.19 187 SER A O 1
ATOM 1508 N N . LYS A 1 188 ? 1.076 -10.056 -31.369 1.00 74.94 188 LYS A N 1
ATOM 1509 C CA . LYS A 1 188 ? 0.472 -8.804 -31.848 1.00 74.94 188 LYS A CA 1
ATOM 1510 C C . LYS A 1 188 ? 1.159 -8.287 -33.108 1.00 74.94 188 LYS A C 1
ATOM 1512 O O . LYS A 1 188 ? 0.477 -7.995 -34.083 1.00 74.94 188 LYS A O 1
ATOM 1517 N N . ALA A 1 189 ? 2.490 -8.254 -33.128 1.00 73.38 189 ALA A N 1
ATOM 1518 C CA . ALA A 1 189 ? 3.274 -7.845 -34.290 1.00 73.38 189 ALA A CA 1
ATOM 1519 C C . ALA A 1 189 ? 3.030 -8.767 -35.495 1.00 73.38 189 ALA A C 1
ATOM 1521 O O . ALA A 1 189 ? 2.947 -8.303 -36.627 1.00 73.38 189 ALA A O 1
ATOM 1522 N N . LEU A 1 190 ? 2.858 -10.073 -35.269 1.00 73.56 190 LEU A N 1
ATOM 1523 C CA . LEU A 1 190 ? 2.560 -11.048 -36.321 1.00 73.56 190 LEU A CA 1
ATOM 1524 C C . LEU A 1 190 ? 1.128 -10.879 -36.854 1.00 73.56 190 LEU A C 1
ATOM 1526 O O . LEU A 1 190 ? 0.920 -10.891 -38.069 1.00 73.56 190 LEU A O 1
ATOM 1530 N N . ALA A 1 191 ? 0.157 -10.642 -35.967 1.00 75.50 191 ALA A N 1
ATOM 1531 C CA . ALA A 1 191 ? -1.210 -10.295 -36.349 1.00 75.50 191 ALA A CA 1
ATOM 1532 C C . ALA A 1 191 ? -1.262 -8.980 -37.144 1.00 75.50 191 ALA A C 1
ATOM 1534 O O . ALA A 1 191 ? -1.980 -8.876 -38.140 1.00 75.50 191 ALA A O 1
ATOM 1535 N N . GLU A 1 192 ? -0.462 -7.991 -36.752 1.00 77.44 192 GLU A N 1
ATOM 1536 C CA . GLU A 1 192 ? -0.375 -6.712 -37.441 1.00 77.44 192 GLU A CA 1
ATOM 1537 C C . GLU A 1 192 ? 0.343 -6.813 -38.790 1.00 77.44 192 GLU A C 1
ATOM 1539 O O . GLU A 1 192 ? -0.165 -6.305 -39.787 1.00 77.44 192 GLU A O 1
ATOM 1544 N N . LYS A 1 193 ? 1.457 -7.547 -38.869 1.00 77.38 193 LYS A N 1
ATOM 1545 C CA . LYS A 1 193 ? 2.139 -7.877 -40.127 1.00 77.38 193 LYS A CA 1
ATOM 1546 C C . LYS A 1 193 ? 1.167 -8.499 -41.130 1.00 77.38 193 LYS A C 1
ATOM 1548 O O . LYS A 1 193 ? 1.141 -8.113 -42.298 1.00 77.38 193 LYS A O 1
ATOM 1553 N N . HIS A 1 194 ? 0.347 -9.442 -40.660 1.00 75.94 194 HIS A N 1
ATOM 1554 C CA . HIS A 1 194 ? -0.687 -10.077 -41.469 1.00 75.94 194 HIS A CA 1
ATOM 1555 C C . HIS A 1 194 ? -1.769 -9.073 -41.897 1.00 75.94 194 HIS A C 1
ATOM 1557 O O . HIS A 1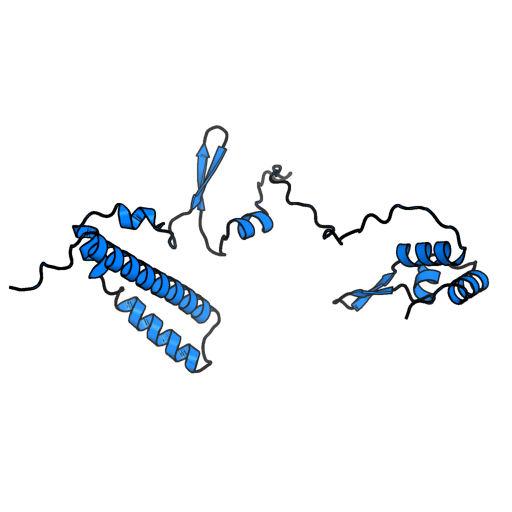 194 ? -2.155 -9.050 -43.063 1.00 75.94 194 HIS A O 1
ATOM 1563 N N . LYS A 1 195 ? -2.217 -8.195 -40.989 1.00 75.81 195 LYS A N 1
ATOM 1564 C CA . LYS A 1 195 ? -3.175 -7.114 -41.282 1.00 75.81 195 LYS A CA 1
ATOM 1565 C C . LYS A 1 195 ? -2.642 -6.109 -42.315 1.00 75.81 195 LYS A C 1
ATOM 1567 O O . LYS A 1 195 ? -3.421 -5.632 -43.133 1.00 75.81 195 LYS A O 1
ATOM 1572 N N . ARG A 1 196 ? -1.335 -5.817 -42.302 1.00 76.88 196 ARG A N 1
ATOM 1573 C CA . ARG A 1 196 ? -0.639 -4.942 -43.266 1.00 76.88 196 ARG A CA 1
ATOM 1574 C C . ARG A 1 196 ? -0.290 -5.644 -44.590 1.00 76.88 196 ARG A C 1
ATOM 1576 O O . ARG A 1 196 ? 0.235 -5.005 -45.492 1.00 76.88 196 ARG A O 1
ATOM 1583 N N . GLY A 1 197 ? -0.572 -6.944 -44.735 1.00 70.62 197 GLY A N 1
ATOM 1584 C CA . GLY A 1 197 ? -0.306 -7.694 -45.971 1.00 70.62 197 GLY A CA 1
ATOM 1585 C C . GLY A 1 197 ? 1.174 -8.016 -46.223 1.00 70.62 197 GLY A C 1
ATOM 1586 O O . GLY A 1 197 ? 1.525 -8.481 -47.303 1.00 70.62 197 GLY A O 1
ATOM 1587 N N . LEU A 1 198 ? 2.047 -7.850 -45.225 1.00 66.88 198 LEU A N 1
ATOM 1588 C CA . LEU A 1 198 ? 3.504 -8.050 -45.323 1.00 66.88 198 LEU A CA 1
ATOM 1589 C C . LEU A 1 198 ? 3.925 -9.541 -45.312 1.00 66.88 198 LEU A C 1
ATOM 1591 O O . LEU A 1 198 ? 5.073 -9.882 -45.014 1.00 66.88 198 LEU A O 1
ATOM 1595 N N . SER A 1 199 ? 2.996 -10.458 -45.597 1.00 56.91 199 SER A N 1
ATOM 1596 C CA . SER A 1 199 ? 3.201 -11.916 -45.553 1.00 56.91 199 SER A CA 1
ATOM 1597 C C . SER A 1 199 ? 3.704 -12.523 -46.871 1.00 56.91 199 SER A C 1
ATOM 1599 O O . SER A 1 199 ? 3.986 -13.716 -46.905 1.00 56.91 199 SER A O 1
ATOM 1601 N N . GLN A 1 200 ? 3.857 -11.735 -47.941 1.00 50.19 200 GLN A N 1
ATOM 1602 C CA . GLN A 1 200 ? 4.341 -12.205 -49.248 1.00 50.19 200 GLN A CA 1
ATOM 1603 C C . GLN A 1 200 ? 5.569 -11.422 -49.736 1.00 50.19 200 GLN A C 1
ATOM 1605 O O . GLN A 1 200 ? 5.526 -10.752 -50.757 1.00 50.19 200 GLN A O 1
ATOM 1610 N N . VAL A 1 201 ? 6.693 -11.534 -49.029 1.00 47.03 201 VAL A N 1
ATOM 1611 C CA . VAL A 1 201 ? 8.022 -11.354 -49.646 1.00 47.03 201 VAL A CA 1
ATOM 1612 C C . VAL A 1 201 ? 8.958 -12.418 -49.072 1.00 47.03 201 VAL A C 1
ATOM 1614 O O . VAL A 1 201 ? 9.889 -12.137 -48.326 1.00 47.03 201 VAL A O 1
ATOM 1617 N N . ALA A 1 202 ? 8.629 -13.681 -49.330 1.00 44.12 202 ALA A N 1
ATOM 1618 C CA . ALA A 1 202 ? 9.517 -14.818 -49.102 1.00 44.12 202 ALA A C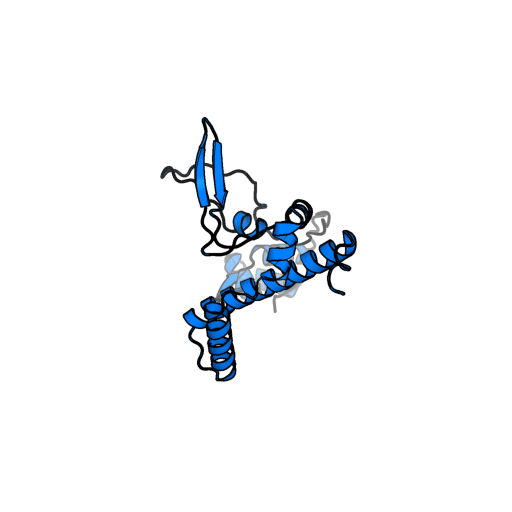A 1
ATOM 1619 C C . ALA A 1 202 ? 9.105 -15.973 -50.025 1.00 44.12 202 ALA A C 1
ATOM 1621 O O . ALA A 1 202 ? 8.717 -17.050 -49.579 1.00 44.12 202 ALA A O 1
ATOM 1622 N N . THR A 1 203 ? 9.116 -15.727 -51.334 1.00 41.16 203 THR A N 1
ATOM 1623 C CA . THR A 1 203 ? 9.259 -16.797 -52.328 1.00 41.16 203 THR A CA 1
ATOM 1624 C C . THR A 1 203 ? 9.922 -16.209 -53.568 1.00 41.16 203 THR A C 1
ATOM 1626 O O . THR A 1 203 ? 9.256 -15.619 -54.415 1.00 41.16 203 THR A O 1
ATOM 1629 N N . ALA A 1 204 ? 11.246 -16.316 -53.615 1.00 31.50 204 ALA A N 1
ATOM 1630 C CA . ALA A 1 204 ? 12.067 -16.318 -54.820 1.00 31.50 204 ALA A CA 1
ATOM 1631 C C . ALA A 1 204 ? 13.381 -17.022 -54.475 1.00 31.50 204 ALA A C 1
ATOM 1633 O O . ALA A 1 204 ? 13.972 -16.643 -53.436 1.00 31.50 204 ALA A O 1
#

Mean predicted aligned error: 19.84 Å

Foldseek 3Di:
DADAAPVLVVLCVVPVPDDLQVSQVVRVQWDADPVRDIDHPSVVSVVRVCVSVVVDDPPPPPVPPVPPPDDDPPVDDDQDPVRDDDDDPVVCVVVVHDPPWDWDWDDDPPDTDTHTDDDDDDPDLVNLVPDDPVVLVVLLVDDPDVVLVVLLVVLVVCVVVVNADPVSVVVNVSSVVVVVVSVVSNVSSVVVCVVVVVPPPPDD

Radius of gyration: 31.54 Å; Cα contacts (8 Å, |Δi|>4): 126; chains: 1; bounding box: 62×55×96 Å

Nearest PDB structures (foldseek):
  1yfb-assembly1_A  TM=5.638E-01  e=8.628E-02  Bacillus subtilis
  2ro4-assembly1_B  TM=5.304E-01  e=6.543E-01  Bacillus subtilis
  1z0r-assembly1_B  TM=5.683E-01  e=1.698E+00  Bacillus subtilis
  2k1n-assembly1_B  TM=5.531E-01  e=1.698E+00  Bacillus subtilis
  2mrn-assembly1_B  TM=4.200E-01  e=1.420E+00  Escherichia coli K-12